Protein AF-A0A962YVT4-F1 (afdb_monomer_lite)

Sequence (195 aa):
MSEEQDIQDLENTIQEASEKLNIDIDILRAITPEEVQYLLDHCPFLQIVGPEKKIKKPDVKLIQSDSGWDIHDYGDAMSSSPGRFIFGGGDFRISLEGEDDNGGDVINPGKGTVVNQAWVTAGDMINLAQQKGWKFLTIVDGHAIMKRAAWIKASELGITVDGFEPSLEDERVRKLVLESGEAFKLRKESIRPKK

Radius of gyration: 21.13 Å; chains: 1; bounding box: 49×53×51 Å

Secondary structure (DSSP, 8-state):
--HHHHHHHHHHHHHHHHHHHT----SSSPPPHHHHHHHHHHS--EEEE-S----SS--PEEEE-TTS-EEEE-SSEEEEE-GGGGTSSS------S---------SSTTS--HHHHHHHHHHHHHHHHHHTT-SEEEEEEE-HHHHHHHHHHHHHTT-EEES----HHHHHHHHHHHHHHHHHHHHHHHHS---

Structure (mmCIF, N/CA/C/O backbone):
data_AF-A0A962YVT4-F1
#
_entry.id   AF-A0A962YVT4-F1
#
loop_
_atom_site.group_PDB
_atom_site.id
_atom_site.type_symbol
_atom_site.label_atom_id
_atom_site.label_alt_id
_atom_site.label_comp_id
_atom_site.label_asym_id
_atom_site.label_entity_id
_atom_site.label_seq_id
_atom_site.pdbx_PDB_ins_code
_atom_site.Cartn_x
_atom_site.Cartn_y
_atom_site.Cartn_z
_atom_site.occupancy
_atom_site.B_iso_or_equiv
_atom_site.auth_seq_id
_atom_site.auth_comp_id
_atom_site.auth_asym_id
_atom_site.auth_atom_id
_atom_site.pdbx_PDB_model_num
ATOM 1 N N . MET A 1 1 ? 2.580 -27.694 -33.061 1.00 55.91 1 MET A N 1
ATOM 2 C CA . MET A 1 1 ? 3.472 -26.534 -33.231 1.00 55.91 1 MET A CA 1
ATOM 3 C C . MET A 1 1 ? 4.518 -26.672 -32.147 1.00 55.91 1 MET A C 1
ATOM 5 O O . MET A 1 1 ? 4.129 -26.993 -31.030 1.00 55.91 1 MET A O 1
ATOM 9 N N . SER A 1 2 ? 5.797 -26.679 -32.511 1.00 67.44 2 SER A N 1
ATOM 10 C CA . SER A 1 2 ? 6.907 -26.946 -31.588 1.00 67.44 2 SER A CA 1
ATOM 11 C C . SER A 1 2 ? 7.313 -25.664 -30.864 1.00 67.44 2 SER A C 1
ATOM 13 O O . SER A 1 2 ? 7.334 -24.613 -31.493 1.00 67.44 2 SER A O 1
ATOM 15 N N . GLU A 1 3 ? 7.675 -25.761 -29.581 1.00 69.31 3 GLU A N 1
ATOM 16 C CA . GLU A 1 3 ? 8.132 -24.630 -28.746 1.00 69.31 3 GLU A CA 1
ATOM 17 C C . GLU A 1 3 ? 9.264 -23.816 -29.399 1.00 69.31 3 GLU A C 1
ATOM 19 O O . GLU A 1 3 ? 9.324 -22.604 -29.240 1.00 69.31 3 GLU A O 1
ATOM 24 N N . GLU A 1 4 ? 10.125 -24.456 -30.197 1.00 71.00 4 GLU A N 1
ATOM 25 C CA . GLU A 1 4 ? 11.182 -23.780 -30.966 1.00 71.00 4 GLU A CA 1
ATOM 26 C C . GLU A 1 4 ? 10.642 -22.780 -31.995 1.00 71.00 4 GLU A C 1
ATOM 28 O O . GLU A 1 4 ? 11.276 -21.766 -32.266 1.00 71.00 4 GLU A O 1
ATOM 33 N N . GLN A 1 5 ? 9.469 -23.049 -32.568 1.00 75.25 5 GLN A N 1
ATOM 34 C CA . GLN A 1 5 ? 8.872 -22.189 -33.584 1.00 75.25 5 GLN A CA 1
ATOM 35 C C . GLN A 1 5 ? 8.235 -20.948 -32.946 1.00 75.25 5 GLN A C 1
ATOM 37 O O . GLN A 1 5 ? 8.371 -19.851 -33.477 1.00 75.25 5 GLN A O 1
ATOM 42 N N . ASP A 1 6 ? 7.649 -21.107 -31.756 1.00 76.81 6 ASP A N 1
ATOM 43 C CA . ASP A 1 6 ? 7.077 -20.002 -30.980 1.00 76.81 6 ASP A CA 1
ATOM 44 C C . ASP A 1 6 ? 8.171 -19.063 -30.428 1.00 76.81 6 ASP A C 1
ATOM 46 O O . ASP A 1 6 ? 7.982 -17.847 -30.391 1.00 76.81 6 ASP A O 1
ATOM 50 N N . ILE A 1 7 ? 9.334 -19.605 -30.038 1.00 77.88 7 ILE A N 1
ATOM 51 C CA . ILE A 1 7 ? 10.498 -18.805 -29.612 1.00 77.88 7 ILE A CA 1
ATOM 52 C C . ILE A 1 7 ? 11.052 -17.997 -30.792 1.00 77.88 7 ILE A C 1
ATOM 54 O O . ILE A 1 7 ? 11.283 -16.797 -30.655 1.00 77.88 7 ILE A O 1
ATOM 58 N N . GLN A 1 8 ? 11.200 -18.624 -31.962 1.00 79.56 8 GLN A N 1
ATOM 59 C CA . GLN A 1 8 ? 11.725 -17.960 -33.155 1.00 79.56 8 GLN A CA 1
ATOM 60 C C . GLN A 1 8 ? 10.810 -16.822 -33.639 1.00 79.56 8 GLN A C 1
ATOM 62 O O . GLN A 1 8 ? 11.290 -15.760 -34.042 1.00 79.56 8 GLN A O 1
ATOM 67 N N . ASP A 1 9 ? 9.491 -17.018 -33.577 1.00 81.62 9 ASP A N 1
ATOM 68 C CA . ASP A 1 9 ? 8.507 -15.998 -33.948 1.00 81.62 9 ASP A CA 1
ATOM 69 C C . ASP A 1 9 ? 8.507 -14.814 -32.961 1.00 81.62 9 ASP A C 1
ATOM 71 O O . ASP A 1 9 ? 8.357 -13.654 -33.368 1.00 81.62 9 ASP A O 1
ATOM 75 N N . LEU A 1 10 ? 8.738 -15.079 -31.670 1.00 77.44 10 LEU A N 1
ATOM 76 C CA . LEU A 1 10 ? 8.891 -14.044 -30.648 1.00 77.44 10 LEU A CA 1
ATOM 77 C C . LEU A 1 10 ? 10.167 -13.218 -30.871 1.00 77.44 10 LEU A C 1
ATOM 79 O O . LEU A 1 10 ? 10.103 -11.989 -30.856 1.00 77.44 10 LEU A O 1
ATOM 83 N N . GLU A 1 11 ? 11.300 -13.875 -31.129 1.00 79.12 11 GLU A N 1
ATOM 84 C CA . GLU A 1 11 ? 12.581 -13.216 -31.424 1.00 79.12 11 GLU A CA 1
ATOM 85 C C . GLU A 1 11 ? 12.462 -12.270 -32.624 1.00 79.12 11 GLU A C 1
ATOM 87 O O . GLU A 1 11 ? 12.853 -11.106 -32.536 1.00 79.12 11 GLU A O 1
ATOM 92 N N . ASN A 1 12 ? 11.837 -12.729 -33.712 1.00 82.19 12 ASN A N 1
ATOM 93 C CA . ASN A 1 12 ? 11.624 -11.914 -34.910 1.00 82.19 12 ASN A CA 1
ATOM 94 C C . ASN A 1 12 ? 10.725 -10.700 -34.629 1.00 82.19 12 ASN A C 1
ATOM 96 O O . ASN A 1 12 ? 11.022 -9.588 -35.063 1.00 82.19 12 ASN A O 1
ATOM 100 N N . THR A 1 13 ? 9.649 -10.891 -33.860 1.00 81.00 13 THR A N 1
ATOM 101 C CA . THR A 1 13 ? 8.720 -9.806 -33.505 1.00 81.00 13 THR A CA 1
ATOM 102 C C . THR A 1 13 ? 9.407 -8.731 -32.662 1.00 81.00 13 THR A C 1
ATOM 104 O O . THR A 1 13 ? 9.172 -7.537 -32.863 1.00 81.00 13 THR A O 1
ATOM 107 N N . ILE A 1 14 ? 10.267 -9.137 -31.723 1.00 71.19 14 ILE A N 1
ATOM 108 C CA . ILE A 1 14 ? 10.982 -8.189 -30.866 1.00 71.19 14 ILE A CA 1
ATOM 109 C C . ILE A 1 14 ? 12.093 -7.487 -31.650 1.00 71.19 14 ILE A C 1
ATOM 111 O O . ILE A 1 14 ? 12.226 -6.273 -31.518 1.00 71.19 14 ILE A O 1
ATOM 115 N N . GLN A 1 15 ? 12.823 -8.197 -32.516 1.00 75.81 15 GLN A N 1
ATOM 116 C CA . GLN A 1 15 ? 13.841 -7.601 -33.383 1.00 75.81 15 GLN A CA 1
ATOM 117 C C . GLN A 1 15 ? 13.239 -6.511 -34.283 1.00 75.81 15 GLN A C 1
ATOM 119 O O . GLN A 1 15 ? 13.747 -5.391 -34.332 1.00 75.81 15 GLN A O 1
ATOM 124 N N . GLU A 1 16 ? 12.094 -6.789 -34.915 1.00 80.56 16 GLU A N 1
ATOM 125 C CA . GLU A 1 16 ? 11.370 -5.793 -35.710 1.00 80.56 16 GLU A CA 1
ATOM 126 C C . GLU A 1 16 ? 10.930 -4.575 -34.883 1.00 80.56 16 GLU A C 1
ATOM 128 O O . GLU A 1 16 ? 10.927 -3.448 -35.385 1.00 80.56 16 GLU A O 1
ATOM 133 N N . ALA A 1 17 ? 10.514 -4.783 -33.631 1.00 74.56 17 ALA A N 1
ATOM 134 C CA . ALA A 1 17 ? 10.140 -3.695 -32.732 1.00 74.56 17 ALA A CA 1
ATOM 135 C C . ALA A 1 17 ? 11.365 -2.864 -32.310 1.00 74.56 17 ALA A C 1
ATOM 137 O O . ALA A 1 17 ? 11.290 -1.636 -32.304 1.00 74.56 17 ALA A O 1
ATOM 138 N N . SER A 1 18 ? 12.494 -3.518 -32.025 1.00 71.00 18 SER A N 1
ATOM 139 C CA . SER A 1 18 ? 13.776 -2.897 -31.669 1.00 71.00 18 SER A CA 1
ATOM 140 C C . SER A 1 18 ? 14.283 -1.989 -32.791 1.00 71.00 18 SER A C 1
ATOM 142 O O . SER A 1 18 ? 14.629 -0.832 -32.551 1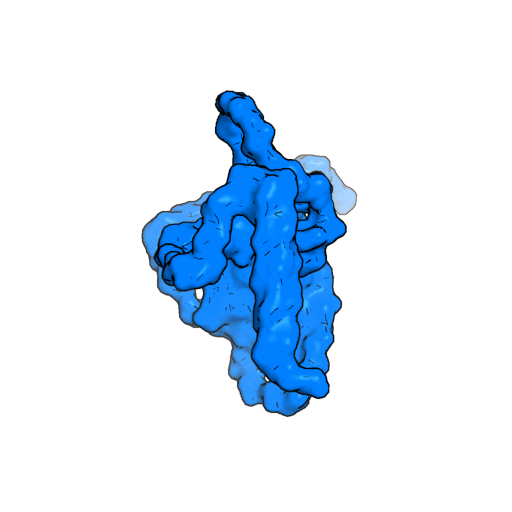.00 71.00 18 SER A O 1
ATOM 144 N N . GLU A 1 19 ? 14.235 -2.479 -34.034 1.00 78.19 19 GLU A N 1
ATOM 145 C CA . GLU A 1 19 ? 14.629 -1.731 -35.233 1.00 78.19 19 GLU A CA 1
ATOM 146 C C . GLU A 1 19 ? 13.698 -0.544 -35.505 1.00 78.19 19 GLU A C 1
ATOM 148 O O . GLU A 1 19 ? 14.166 0.560 -35.783 1.00 78.19 19 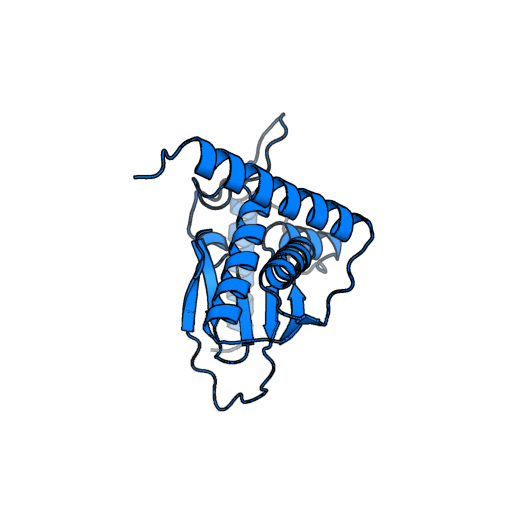GLU A O 1
ATOM 153 N N . LYS A 1 20 ? 12.377 -0.735 -35.375 1.00 78.00 20 LYS A N 1
ATOM 154 C CA . LYS A 1 20 ? 11.387 0.344 -35.548 1.00 78.00 20 LYS A CA 1
ATOM 155 C C . LYS A 1 20 ? 11.532 1.450 -34.506 1.00 78.00 20 LYS A C 1
ATOM 157 O O . LYS A 1 20 ? 11.254 2.606 -34.815 1.00 78.00 20 LYS A O 1
ATOM 162 N N . LEU A 1 21 ? 11.930 1.099 -33.285 1.00 74.44 21 LEU A N 1
ATOM 163 C CA . LEU A 1 21 ? 12.075 2.043 -32.178 1.00 74.44 21 LEU A CA 1
ATOM 164 C C . LEU A 1 21 ? 13.497 2.615 -32.062 1.00 74.44 21 LEU A C 1
ATOM 166 O O . LEU A 1 21 ? 13.707 3.527 -31.266 1.00 74.44 21 LEU A O 1
ATOM 170 N N . ASN A 1 22 ? 14.454 2.127 -32.863 1.00 75.44 22 ASN A N 1
ATOM 171 C CA . ASN A 1 22 ? 15.879 2.465 -32.768 1.00 75.44 22 ASN A CA 1
ATOM 172 C C . ASN A 1 22 ? 16.425 2.300 -31.336 1.00 75.44 22 ASN A C 1
ATOM 174 O O . ASN A 1 22 ? 17.206 3.118 -30.846 1.00 75.44 22 ASN A O 1
ATOM 178 N N . ILE A 1 23 ? 15.966 1.254 -30.649 1.00 70.38 23 ILE A N 1
ATOM 179 C CA . ILE A 1 23 ? 16.420 0.904 -29.306 1.00 70.38 23 ILE A CA 1
ATOM 180 C C . ILE A 1 23 ? 17.280 -0.342 -29.456 1.00 70.38 23 ILE A C 1
ATOM 182 O O . ILE A 1 23 ? 16.841 -1.328 -30.042 1.00 70.38 23 ILE A O 1
ATOM 186 N N . ASP A 1 24 ? 18.504 -0.293 -28.945 1.00 68.12 24 ASP A N 1
ATOM 187 C CA . ASP A 1 24 ? 19.366 -1.466 -28.823 1.00 68.12 24 ASP A CA 1
ATOM 188 C C . ASP A 1 24 ? 18.936 -2.236 -27.565 1.00 68.12 24 ASP A C 1
ATOM 190 O O . ASP A 1 24 ? 19.359 -1.922 -26.449 1.00 68.12 24 ASP A O 1
ATOM 194 N N . ILE A 1 25 ? 17.965 -3.145 -27.715 1.00 66.94 25 ILE A N 1
ATOM 195 C CA . ILE A 1 25 ? 17.432 -3.940 -26.605 1.00 66.94 25 ILE A CA 1
ATOM 196 C C . ILE A 1 25 ? 18.124 -5.297 -26.616 1.00 66.94 25 ILE A C 1
ATOM 198 O O . ILE A 1 25 ? 17.743 -6.201 -27.355 1.00 66.94 25 ILE A O 1
ATOM 202 N N . ASP A 1 26 ? 19.096 -5.471 -25.727 1.00 72.75 26 ASP A N 1
ATOM 203 C CA . ASP A 1 26 ? 19.570 -6.805 -25.375 1.00 72.75 26 ASP A CA 1
ATOM 204 C C . ASP A 1 26 ? 18.546 -7.465 -24.435 1.00 72.75 26 ASP A C 1
ATOM 206 O O . ASP A 1 26 ? 18.501 -7.182 -23.238 1.00 72.75 26 ASP A O 1
ATOM 210 N N . ILE A 1 27 ? 17.682 -8.313 -24.998 1.00 67.81 27 ILE A N 1
ATOM 211 C CA . ILE A 1 27 ? 16.621 -9.047 -24.281 1.00 67.81 27 ILE A CA 1
ATOM 212 C C . ILE A 1 27 ? 17.216 -10.186 -23.437 1.00 67.81 27 ILE A C 1
ATOM 214 O O . ILE A 1 27 ? 16.591 -10.660 -22.489 1.00 67.81 27 ILE A O 1
ATOM 218 N N . LEU A 1 28 ? 18.418 -10.648 -23.794 1.00 73.88 28 LEU A N 1
ATOM 219 C CA . LEU A 1 28 ? 19.081 -11.783 -23.155 1.00 73.88 28 LEU A CA 1
ATOM 220 C C . LEU A 1 28 ? 19.964 -11.353 -21.984 1.00 73.88 28 LEU A C 1
ATOM 222 O O . LEU A 1 28 ? 20.424 -12.208 -21.218 1.00 73.88 28 LEU A O 1
ATOM 226 N N . ARG A 1 29 ? 20.197 -10.046 -21.810 1.00 80.81 29 ARG A N 1
ATOM 227 C CA . ARG A 1 29 ? 20.922 -9.545 -20.644 1.00 80.81 29 A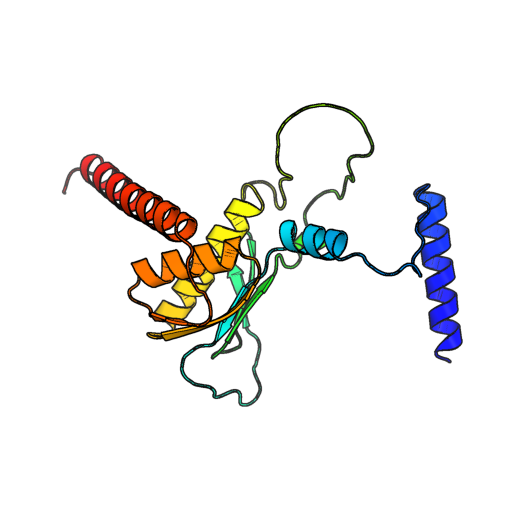RG A CA 1
ATOM 228 C C . ARG A 1 29 ? 20.167 -9.855 -19.357 1.00 80.81 29 ARG A C 1
ATOM 230 O O . ARG A 1 29 ? 18.938 -9.844 -19.291 1.00 80.81 29 ARG A O 1
ATOM 237 N N . ALA A 1 30 ? 20.927 -10.062 -18.289 1.00 82.12 30 ALA A N 1
ATOM 238 C CA . ALA A 1 30 ? 20.349 -10.166 -16.961 1.00 82.12 30 ALA A CA 1
ATOM 239 C C . ALA A 1 30 ? 19.684 -8.837 -16.561 1.00 82.12 30 ALA A C 1
ATOM 241 O O . ALA A 1 30 ? 20.276 -7.767 -16.722 1.00 82.12 30 ALA A O 1
ATOM 242 N N . ILE A 1 31 ? 18.475 -8.927 -16.005 1.00 82.94 31 ILE A N 1
ATOM 243 C CA . ILE A 1 31 ? 17.784 -7.789 -15.391 1.00 82.94 31 ILE A CA 1
ATOM 244 C C . ILE A 1 31 ? 18.571 -7.375 -14.147 1.00 82.94 31 ILE A C 1
ATOM 246 O O . ILE A 1 31 ? 18.871 -8.220 -13.294 1.00 82.94 31 ILE A O 1
ATOM 250 N N . THR A 1 32 ? 18.913 -6.093 -14.033 1.00 87.25 32 THR A N 1
ATOM 251 C CA . THR A 1 32 ? 19.670 -5.603 -12.877 1.00 87.25 32 THR A CA 1
ATOM 252 C C . THR A 1 32 ? 18.745 -5.306 -11.688 1.00 87.25 32 THR A C 1
ATOM 254 O O . THR A 1 32 ? 17.557 -5.022 -11.874 1.00 87.25 32 THR A O 1
ATOM 257 N N . PRO A 1 33 ? 19.247 -5.351 -10.439 1.00 87.06 33 PRO A N 1
ATOM 258 C CA . PRO A 1 33 ? 18.454 -4.982 -9.266 1.00 87.06 33 PRO A CA 1
ATOM 259 C C . PRO A 1 33 ? 17.861 -3.568 -9.341 1.00 87.06 33 PRO A C 1
ATOM 261 O O . PRO A 1 33 ? 16.753 -3.341 -8.862 1.00 87.06 33 PRO A O 1
ATOM 264 N N . GLU A 1 34 ? 18.569 -2.624 -9.961 1.00 84.81 34 GLU A N 1
ATOM 265 C CA . GLU A 1 34 ? 18.126 -1.238 -10.134 1.00 84.81 34 GLU A CA 1
ATOM 266 C C . GLU A 1 34 ? 16.915 -1.145 -11.064 1.00 84.81 34 GLU A C 1
ATOM 268 O O . GLU A 1 34 ? 16.027 -0.329 -10.839 1.00 84.81 34 GLU A O 1
ATOM 273 N N . GLU A 1 35 ? 16.839 -2.006 -12.075 1.00 81.44 35 GLU A N 1
ATOM 274 C CA . GLU A 1 35 ? 15.714 -2.064 -13.010 1.00 81.44 35 GLU A CA 1
ATOM 275 C C . GLU A 1 35 ? 14.483 -2.683 -12.367 1.00 81.44 35 GLU A C 1
ATOM 277 O O . GLU A 1 35 ? 13.365 -2.204 -12.559 1.00 81.44 35 GLU A O 1
ATOM 282 N N . VAL A 1 36 ? 14.690 -3.710 -11.539 1.00 83.62 36 VAL A N 1
ATOM 283 C CA . VAL A 1 36 ? 13.623 -4.249 -10.692 1.00 83.62 36 VAL A CA 1
ATOM 284 C C . VAL A 1 36 ? 13.109 -3.157 -9.759 1.00 83.62 36 VAL A C 1
ATOM 286 O O . VAL A 1 36 ? 11.900 -2.957 -9.672 1.00 83.62 36 VAL A O 1
ATOM 289 N N . GLN A 1 37 ? 14.003 -2.417 -9.099 1.00 81.62 37 GLN A N 1
ATOM 290 C CA . GLN A 1 37 ? 13.609 -1.328 -8.208 1.00 81.62 37 GLN A CA 1
ATOM 291 C C . GLN A 1 37 ? 12.866 -0.221 -8.962 1.00 81.62 37 GLN A C 1
ATOM 293 O O . GLN A 1 37 ? 11.812 0.211 -8.507 1.00 81.62 37 GLN A O 1
ATOM 298 N N . TYR A 1 38 ? 13.345 0.167 -10.145 1.00 82.44 38 TYR A N 1
ATOM 299 C CA . TYR A 1 38 ? 12.673 1.138 -11.003 1.00 82.44 38 TYR A CA 1
ATOM 300 C C . TYR A 1 38 ? 11.240 0.699 -11.327 1.00 82.44 38 TYR A C 1
ATOM 302 O O . TYR A 1 38 ? 10.301 1.483 -11.179 1.00 82.44 38 TYR A O 1
ATOM 310 N N . LEU A 1 39 ? 11.037 -0.569 -11.698 1.00 82.00 39 LEU A N 1
ATOM 311 C CA . LEU A 1 39 ? 9.698 -1.106 -11.942 1.00 82.00 39 LEU A CA 1
ATOM 312 C C . LEU A 1 39 ? 8.832 -1.085 -10.678 1.00 82.00 39 LEU A C 1
ATOM 314 O O . LEU A 1 39 ? 7.657 -0.732 -10.758 1.00 82.00 39 LEU A O 1
ATOM 318 N N . LEU A 1 40 ? 9.390 -1.419 -9.514 1.00 83.19 40 LEU A N 1
ATOM 319 C CA . LEU A 1 40 ? 8.669 -1.384 -8.239 1.00 83.19 40 LEU A CA 1
ATOM 320 C C . LEU A 1 40 ? 8.292 0.038 -7.799 1.00 83.19 40 LEU A C 1
ATOM 322 O O . LEU A 1 40 ? 7.234 0.220 -7.192 1.00 83.19 40 LEU A O 1
ATOM 326 N N . ASP A 1 41 ? 9.111 1.034 -8.128 1.00 82.62 41 ASP A N 1
ATOM 327 C CA . ASP A 1 41 ? 8.852 2.443 -7.823 1.00 82.62 41 ASP A CA 1
ATOM 328 C C . ASP A 1 41 ? 7.704 3.012 -8.675 1.00 82.62 41 ASP A C 1
ATOM 330 O O . ASP A 1 41 ? 6.927 3.844 -8.199 1.00 82.62 41 ASP A O 1
ATOM 334 N N . HIS A 1 42 ? 7.555 2.530 -9.915 1.00 81.50 42 HIS A N 1
ATOM 335 C CA . HIS A 1 42 ? 6.509 2.969 -10.852 1.00 81.50 42 HIS A CA 1
ATOM 336 C C . HIS A 1 42 ? 5.248 2.103 -10.794 1.00 81.50 42 HIS A C 1
ATOM 338 O O . HIS A 1 42 ? 4.147 2.580 -11.070 1.00 81.50 42 HIS A O 1
ATOM 344 N N . CYS A 1 43 ? 5.390 0.850 -10.368 1.00 83.75 43 CYS A N 1
ATOM 345 C CA . CYS A 1 43 ? 4.297 -0.077 -10.110 1.00 83.75 43 CYS A CA 1
ATOM 346 C C . CYS A 1 43 ? 4.310 -0.588 -8.656 1.00 83.75 43 CYS A C 1
ATOM 348 O O . CYS A 1 43 ? 4.442 -1.799 -8.440 1.00 83.75 43 CYS A O 1
ATOM 350 N N . PRO A 1 44 ? 4.145 0.292 -7.644 1.00 89.69 44 PRO A N 1
ATOM 351 C CA . PRO A 1 44 ? 4.004 -0.141 -6.265 1.00 89.69 44 PRO A CA 1
ATOM 352 C C . PRO A 1 44 ? 2.915 -1.200 -6.110 1.00 89.69 44 PRO A C 1
ATOM 354 O O . PRO A 1 44 ? 1.873 -1.161 -6.763 1.00 89.69 44 PRO A O 1
ATOM 357 N N . PHE A 1 45 ? 3.143 -2.134 -5.200 1.00 93.62 45 PHE A N 1
ATOM 358 C CA . PHE A 1 45 ? 2.175 -3.169 -4.871 1.00 93.62 45 PHE A CA 1
ATOM 359 C C . PHE A 1 45 ? 2.098 -3.359 -3.360 1.00 93.62 45 PHE A C 1
ATOM 361 O O . PHE A 1 45 ? 2.959 -2.903 -2.603 1.00 93.62 45 PHE A O 1
ATOM 368 N N . LEU A 1 46 ? 1.058 -4.047 -2.910 1.00 96.88 46 LEU A N 1
ATOM 369 C CA . LEU A 1 46 ? 0.887 -4.435 -1.517 1.00 96.88 46 LEU A CA 1
ATOM 370 C C . LEU A 1 46 ? 0.144 -5.760 -1.445 1.00 96.88 46 LEU A C 1
ATOM 372 O O . LEU A 1 46 ? -0.845 -5.946 -2.152 1.00 96.88 46 LEU A O 1
ATOM 376 N N . GLN A 1 47 ? 0.600 -6.647 -0.567 1.00 96.88 47 GLN A N 1
ATOM 377 C CA . GLN A 1 47 ? -0.019 -7.929 -0.259 1.00 96.88 47 GLN A CA 1
ATOM 378 C C . GLN A 1 47 ? -0.249 -8.037 1.246 1.00 96.88 47 GLN A C 1
ATOM 380 O O . GLN A 1 47 ? 0.687 -7.942 2.042 1.00 96.88 47 GLN A O 1
ATOM 385 N N . ILE A 1 48 ? -1.503 -8.254 1.635 1.00 96.56 48 ILE A N 1
ATOM 386 C CA . ILE A 1 48 ? -1.910 -8.402 3.033 1.00 96.56 48 ILE A CA 1
ATOM 387 C C . ILE A 1 48 ? -2.751 -9.656 3.222 1.00 96.56 48 ILE A C 1
ATOM 389 O O . ILE A 1 48 ? -3.505 -10.061 2.336 1.00 96.56 48 ILE A O 1
ATOM 393 N N . VAL A 1 49 ? -2.646 -10.248 4.405 1.00 95.00 49 VAL A N 1
ATOM 394 C CA . VAL A 1 49 ? -3.415 -11.428 4.805 1.00 95.00 49 VAL A CA 1
ATOM 395 C C . VAL A 1 49 ? -4.118 -11.136 6.125 1.00 95.00 49 VAL A C 1
ATOM 397 O O . VAL A 1 49 ? -3.551 -10.515 7.024 1.00 95.00 49 VAL A O 1
ATOM 400 N N . GLY A 1 50 ? -5.375 -11.553 6.215 1.00 92.19 50 GLY A N 1
ATOM 401 C CA . GLY A 1 50 ? -6.201 -11.460 7.407 1.00 92.19 50 GLY A CA 1
ATOM 402 C C . GLY A 1 50 ? -5.885 -12.556 8.432 1.00 92.19 50 GLY A C 1
ATOM 403 O O . GLY A 1 50 ? -4.998 -13.386 8.238 1.00 92.19 50 GLY A O 1
ATOM 404 N N . PRO A 1 51 ? -6.621 -12.592 9.551 1.00 84.44 51 PRO A N 1
ATOM 405 C CA . PRO A 1 51 ? -6.297 -13.463 10.680 1.00 84.44 51 PRO A CA 1
ATOM 406 C C . PRO A 1 51 ? -6.672 -14.939 10.456 1.00 84.44 51 PRO A C 1
ATOM 408 O O . PRO A 1 51 ? -6.103 -15.824 11.092 1.00 84.44 51 PRO A O 1
ATOM 411 N N . GLU A 1 52 ? -7.632 -15.231 9.574 1.00 74.44 52 GLU A N 1
ATOM 412 C CA . GLU A 1 52 ? -8.064 -16.599 9.279 1.00 74.44 52 GLU A CA 1
ATOM 413 C C . GLU A 1 52 ? -7.422 -17.099 7.982 1.00 74.44 52 GLU A C 1
ATOM 415 O O . GLU A 1 52 ? -7.747 -16.597 6.920 1.00 74.44 52 GLU A O 1
ATOM 420 N N . LYS A 1 53 ? -6.572 -18.134 8.035 1.00 62.56 53 LYS A N 1
ATOM 421 C CA . LYS A 1 53 ? -6.126 -18.859 6.830 1.00 62.56 53 LYS A CA 1
ATOM 422 C C . LYS A 1 53 ? -7.178 -19.896 6.444 1.00 62.56 53 LYS A C 1
ATOM 424 O O . LYS A 1 53 ? -7.100 -21.049 6.873 1.00 62.56 53 LYS A O 1
ATOM 429 N N . LYS A 1 54 ? -8.179 -19.503 5.661 1.00 60.50 54 LYS A N 1
ATOM 430 C CA . LYS A 1 54 ? -9.211 -20.418 5.149 1.00 60.50 54 LYS A CA 1
ATOM 431 C C . LYS A 1 54 ? -9.330 -20.292 3.635 1.00 60.50 54 LYS A C 1
ATOM 433 O O . LYS A 1 54 ? -10.419 -20.103 3.102 1.00 60.50 54 LYS A O 1
ATOM 438 N N . ILE A 1 55 ? -8.230 -20.511 2.922 1.00 57.69 55 ILE A N 1
ATOM 439 C CA . ILE A 1 55 ? -8.272 -20.577 1.461 1.00 57.69 55 ILE A CA 1
ATOM 440 C C . ILE A 1 55 ? -8.826 -21.944 1.033 1.00 57.69 55 ILE A C 1
ATOM 442 O O . ILE A 1 55 ? -8.092 -22.912 0.839 1.00 57.69 55 ILE A O 1
ATOM 446 N N . LYS A 1 56 ? -10.149 -22.043 0.871 1.00 53.44 56 LYS A N 1
ATOM 447 C CA . LYS A 1 56 ? -10.791 -23.107 0.083 1.00 53.44 56 LYS A CA 1
ATOM 448 C C . LYS A 1 56 ? -11.228 -22.504 -1.248 1.00 53.44 56 LYS A C 1
ATOM 450 O O . LYS A 1 56 ? -12.330 -21.988 -1.324 1.00 53.44 56 LYS A O 1
ATOM 455 N N . LYS A 1 57 ? -10.356 -22.606 -2.262 1.00 59.47 57 LYS A N 1
ATOM 456 C CA . LYS A 1 57 ? -10.531 -22.089 -3.637 1.00 59.47 57 LYS A CA 1
ATOM 457 C C . LYS A 1 57 ? -10.931 -20.604 -3.677 1.00 59.47 57 LYS A C 1
ATOM 459 O O . LYS A 1 57 ? -12.114 -20.299 -3.571 1.00 59.47 57 LYS A O 1
ATOM 464 N N . PRO A 1 58 ? -9.975 -19.680 -3.834 1.00 63.66 58 PRO A N 1
ATOM 465 C CA . PRO A 1 58 ? -10.316 -18.273 -3.838 1.00 63.66 58 PRO A CA 1
ATOM 466 C C . PRO A 1 58 ? -10.976 -17.906 -5.171 1.00 63.66 58 PRO A C 1
ATOM 468 O O . PRO A 1 58 ? -10.314 -17.873 -6.207 1.00 63.66 58 PRO A O 1
ATOM 471 N N . ASP A 1 59 ? -12.275 -17.620 -5.142 1.00 80.88 59 ASP A N 1
ATOM 472 C CA . ASP A 1 59 ? -12.881 -16.786 -6.176 1.00 80.88 59 ASP A CA 1
ATOM 473 C C . ASP A 1 59 ? -12.364 -15.362 -5.960 1.00 80.88 59 ASP A C 1
ATOM 475 O O . ASP A 1 59 ? -12.634 -14.737 -4.932 1.00 80.88 59 ASP A O 1
ATOM 479 N N . VAL A 1 60 ? -11.564 -14.870 -6.905 1.00 89.12 60 VAL A N 1
ATOM 480 C CA . VAL A 1 60 ? -10.946 -13.544 -6.806 1.00 89.12 60 VAL A CA 1
ATOM 481 C C . VAL A 1 60 ? -11.972 -12.483 -7.172 1.00 89.12 60 VAL A C 1
ATOM 483 O O . VAL A 1 60 ? -12.462 -12.439 -8.303 1.00 89.12 60 VAL A O 1
ATOM 486 N N . LYS A 1 61 ? -12.271 -11.588 -6.231 1.00 91.19 61 LYS A N 1
ATOM 487 C CA . LYS A 1 61 ? -13.091 -10.408 -6.491 1.00 91.19 61 LYS A CA 1
ATOM 488 C C . LYS A 1 61 ? -12.192 -9.223 -6.824 1.00 91.19 61 LYS A C 1
ATOM 490 O O . LYS A 1 61 ? -11.387 -8.801 -6.001 1.00 91.19 61 LYS A O 1
ATOM 495 N N . LEU A 1 62 ? -12.371 -8.654 -8.012 1.00 91.88 62 LEU A N 1
ATOM 496 C C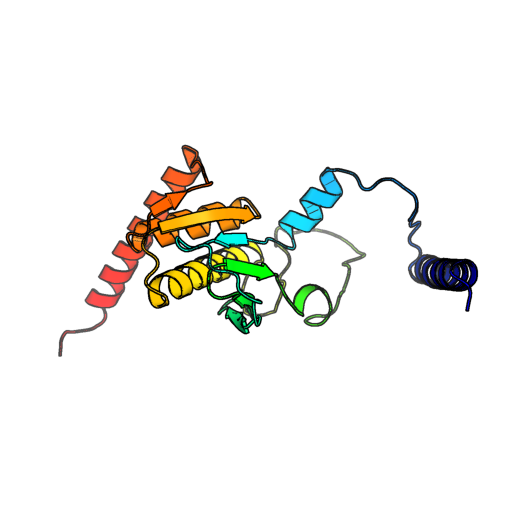A . LEU A 1 62 ? -11.722 -7.401 -8.394 1.00 91.88 62 LEU A CA 1
ATOM 497 C C . LEU A 1 62 ? -12.525 -6.214 -7.857 1.00 91.88 62 LEU A C 1
ATOM 499 O O . LEU A 1 62 ? -13.732 -6.108 -8.090 1.00 91.88 62 LEU A O 1
ATOM 503 N N . ILE A 1 63 ? -11.852 -5.335 -7.123 1.00 92.50 63 ILE A N 1
ATOM 504 C CA . ILE A 1 63 ? -12.399 -4.097 -6.569 1.00 92.50 63 ILE A CA 1
ATOM 505 C C . ILE A 1 63 ? -11.512 -2.955 -7.050 1.00 92.50 63 ILE A C 1
ATOM 507 O O . ILE A 1 63 ? -10.297 -3.023 -6.908 1.00 92.50 63 ILE A O 1
ATOM 511 N N . GLN A 1 64 ? -12.109 -1.899 -7.593 1.00 91.31 64 GLN A N 1
ATOM 512 C CA . GLN A 1 64 ? -11.354 -0.718 -7.993 1.00 91.31 64 GLN A CA 1
ATOM 513 C C . GLN A 1 64 ? -11.193 0.234 -6.800 1.00 91.31 64 GLN A C 1
ATOM 515 O O . GLN A 1 64 ? -12.177 0.570 -6.141 1.00 91.31 64 GLN A O 1
ATOM 520 N N . SER A 1 65 ? -9.957 0.652 -6.529 1.00 90.81 65 SER A N 1
ATOM 521 C CA . SER A 1 65 ? -9.625 1.703 -5.560 1.00 90.81 65 SER A CA 1
ATOM 522 C C . SER A 1 65 ? -10.026 3.085 -6.083 1.00 90.81 65 SER A C 1
ATOM 524 O O . SER A 1 65 ? -10.114 3.306 -7.293 1.00 90.81 65 SER A O 1
ATOM 526 N N . ASP A 1 66 ? -10.179 4.061 -5.186 1.00 86.81 66 ASP A N 1
ATOM 527 C CA . ASP A 1 66 ? -10.402 5.467 -5.539 1.00 86.81 66 ASP A CA 1
ATOM 528 C C . ASP A 1 66 ? -9.269 6.050 -6.408 1.00 86.81 66 ASP A C 1
ATOM 530 O O . ASP A 1 66 ? -9.495 6.980 -7.196 1.00 86.81 66 ASP A O 1
ATOM 534 N N . SER A 1 67 ? -8.062 5.478 -6.329 1.00 84.12 67 SER A N 1
ATOM 535 C CA . SER A 1 67 ? -6.918 5.795 -7.197 1.00 84.12 67 SER A CA 1
ATOM 536 C C . SER A 1 67 ? -7.090 5.310 -8.646 1.00 84.12 67 SER A C 1
ATOM 538 O O . SER A 1 67 ? -6.381 5.765 -9.542 1.00 84.12 67 SER A O 1
ATOM 540 N N . GLY A 1 68 ? -8.038 4.403 -8.894 1.00 84.31 68 GLY A N 1
ATOM 541 C CA . GLY A 1 68 ? -8.217 3.685 -10.155 1.00 84.31 68 GLY A CA 1
ATOM 542 C C . GLY A 1 68 ? -7.491 2.339 -10.222 1.00 84.31 68 GLY A C 1
ATOM 543 O O . GLY A 1 68 ? -7.731 1.598 -11.171 1.00 84.31 68 GLY A O 1
ATOM 544 N N . TRP A 1 69 ? -6.649 2.008 -9.239 1.00 89.88 69 TRP A N 1
ATOM 545 C CA . TRP A 1 69 ? -5.915 0.739 -9.187 1.00 89.88 69 TRP A CA 1
ATOM 546 C C . TRP A 1 69 ? -6.820 -0.441 -8.831 1.00 89.88 69 TRP A C 1
ATOM 548 O O . TRP A 1 69 ? -7.866 -0.274 -8.200 1.00 89.88 69 TRP A O 1
ATOM 558 N N . ASP A 1 70 ? -6.381 -1.643 -9.195 1.00 91.88 70 ASP A N 1
ATOM 559 C CA . ASP A 1 70 ? -7.117 -2.877 -8.944 1.00 91.88 70 ASP A CA 1
ATOM 560 C C . ASP A 1 70 ? -6.667 -3.515 -7.623 1.00 91.88 70 ASP A C 1
ATOM 562 O O . ASP A 1 70 ? -5.480 -3.760 -7.385 1.00 91.88 70 ASP A O 1
ATOM 566 N N . ILE A 1 71 ? -7.640 -3.823 -6.768 1.00 94.81 71 ILE A N 1
ATOM 567 C CA . ILE A 1 71 ? -7.491 -4.625 -5.556 1.00 94.81 71 ILE A CA 1
ATOM 568 C C . ILE A 1 71 ? -8.093 -6.004 -5.834 1.00 94.81 71 ILE A C 1
ATOM 570 O O . ILE A 1 71 ? -9.278 -6.140 -6.140 1.00 94.81 71 ILE A O 1
ATOM 574 N N . HIS A 1 72 ? -7.269 -7.035 -5.701 1.00 94.56 72 HIS A N 1
ATOM 575 C CA . HIS A 1 72 ? -7.654 -8.434 -5.785 1.00 94.56 72 HIS A CA 1
ATOM 576 C C . HIS A 1 72 ? -8.005 -8.925 -4.384 1.00 94.56 72 HIS A C 1
ATOM 578 O O . HIS A 1 72 ? -7.128 -9.056 -3.531 1.00 94.56 72 HIS A O 1
ATOM 584 N N . ASP A 1 73 ? -9.282 -9.186 -4.140 1.00 93.38 73 ASP A N 1
ATOM 585 C CA . ASP A 1 73 ? -9.794 -9.690 -2.872 1.00 93.38 73 ASP A CA 1
ATOM 586 C C . ASP A 1 73 ? -10.038 -11.201 -2.960 1.00 93.38 73 ASP A C 1
ATOM 588 O O . ASP A 1 73 ? -10.925 -11.663 -3.677 1.00 93.38 73 ASP A O 1
ATOM 592 N N . TYR A 1 74 ? -9.241 -11.961 -2.211 1.00 91.88 74 TYR A N 1
ATOM 593 C CA . TYR A 1 74 ? -9.300 -13.421 -2.104 1.00 91.88 74 TYR A CA 1
ATOM 594 C C . TYR A 1 74 ? -10.155 -13.877 -0.907 1.00 91.88 74 TYR A C 1
ATOM 596 O O . TYR A 1 74 ? -10.205 -15.062 -0.587 1.00 91.88 74 TYR A O 1
ATOM 604 N N . GLY A 1 75 ? -10.820 -12.946 -0.213 1.00 88.44 75 GLY A N 1
ATOM 605 C CA . GLY A 1 75 ? -11.590 -13.205 0.999 1.00 88.44 75 GLY A CA 1
ATOM 606 C C . GLY A 1 75 ? -10.761 -12.970 2.257 1.00 88.44 75 GLY A C 1
ATOM 607 O O . GLY A 1 75 ? -11.046 -12.021 2.992 1.00 88.44 75 GLY A O 1
ATOM 608 N N . ASP A 1 76 ? -9.752 -13.817 2.480 1.00 90.25 76 ASP A N 1
ATOM 609 C CA . ASP A 1 76 ? -8.811 -13.770 3.610 1.00 90.25 76 ASP A CA 1
ATOM 610 C C . ASP A 1 76 ? -7.447 -13.152 3.266 1.00 90.25 76 ASP A C 1
ATOM 612 O O . ASP A 1 76 ? -6.632 -12.915 4.154 1.00 90.25 76 ASP A O 1
ATOM 616 N N . ALA A 1 77 ? -7.210 -12.833 1.998 1.00 93.31 77 ALA A N 1
ATOM 617 C CA . ALA A 1 77 ? -6.036 -12.113 1.533 1.00 93.31 77 ALA A CA 1
ATOM 618 C C . ALA A 1 77 ? -6.439 -11.034 0.528 1.00 93.31 77 ALA A C 1
ATOM 620 O O . ALA A 1 77 ? -7.462 -11.148 -0.150 1.00 93.31 77 ALA A O 1
ATOM 621 N N . MET A 1 78 ? -5.629 -9.986 0.425 1.00 95.44 78 MET A N 1
ATOM 622 C CA . MET A 1 78 ? -5.780 -8.956 -0.594 1.00 95.44 78 MET A CA 1
ATOM 623 C C . MET A 1 78 ? -4.429 -8.626 -1.215 1.00 95.44 78 MET A C 1
ATOM 625 O O . MET A 1 78 ? -3.423 -8.528 -0.510 1.00 95.44 78 MET A O 1
ATOM 629 N N . SER A 1 79 ? -4.414 -8.402 -2.526 1.00 95.31 79 SER A N 1
ATOM 630 C CA . SER A 1 79 ? -3.275 -7.804 -3.219 1.00 95.31 79 SER A CA 1
ATOM 631 C C . SER A 1 79 ? -3.709 -6.596 -4.037 1.00 95.31 79 SER A C 1
ATOM 633 O O . SER A 1 79 ? -4.854 -6.512 -4.469 1.00 95.31 79 SER A O 1
ATOM 635 N N . SER A 1 80 ? -2.805 -5.651 -4.260 1.00 94.19 80 SER A N 1
ATOM 636 C CA . SER A 1 80 ? -3.038 -4.523 -5.164 1.00 94.19 80 SER A CA 1
ATOM 637 C C . SER A 1 80 ? -2.121 -4.588 -6.368 1.00 94.19 80 SER A C 1
ATOM 639 O O . SER A 1 80 ? -1.014 -5.122 -6.306 1.00 94.19 80 SER A O 1
ATOM 641 N N . SER A 1 81 ? -2.604 -4.022 -7.464 1.00 86.88 81 SER A N 1
ATOM 642 C CA . SER A 1 81 ? -1.810 -3.740 -8.648 1.00 86.88 81 SER A CA 1
ATOM 643 C C . SER A 1 81 ? -2.282 -2.428 -9.271 1.00 86.88 81 SER A C 1
ATOM 645 O O . SER A 1 81 ? -3.477 -2.128 -9.188 1.00 86.88 81 SER A O 1
ATOM 647 N N . PRO A 1 82 ? -1.414 -1.704 -9.989 1.00 80.00 82 PRO A N 1
ATOM 648 C CA . PRO A 1 82 ? -1.847 -0.572 -10.804 1.00 80.00 82 PRO A CA 1
ATOM 649 C C . PRO A 1 82 ? -2.857 -0.944 -11.911 1.00 80.00 82 PRO A C 1
ATOM 651 O O . PRO A 1 82 ? -3.492 -0.067 -12.496 1.00 80.00 82 PRO A O 1
ATOM 654 N N . GLY A 1 83 ? -3.071 -2.242 -12.161 1.00 70.75 83 GLY A N 1
ATOM 655 C CA . GLY A 1 83 ? -4.161 -2.751 -12.986 1.00 70.75 83 GLY A CA 1
ATOM 656 C C . GLY A 1 83 ? -3.962 -2.486 -14.476 1.00 70.75 83 GLY A C 1
ATOM 657 O O . GLY A 1 83 ? -2.840 -2.404 -14.978 1.00 70.75 83 GLY A O 1
ATOM 658 N N . ARG A 1 84 ? -5.074 -2.315 -15.202 1.00 60.09 84 ARG A N 1
ATOM 659 C CA . ARG A 1 84 ? -5.082 -2.048 -16.660 1.00 60.09 84 ARG A CA 1
ATOM 660 C C . ARG A 1 84 ? -4.340 -0.767 -17.071 1.00 60.09 84 ARG A C 1
ATOM 662 O O . ARG A 1 84 ? -4.061 -0.579 -18.253 1.00 60.09 84 ARG A O 1
ATOM 669 N N . PHE A 1 85 ? -4.009 0.103 -16.121 1.00 57.25 85 PHE A N 1
ATOM 670 C CA . PHE A 1 85 ? -3.307 1.360 -16.371 1.00 57.25 85 PHE A CA 1
ATOM 671 C C . PHE A 1 85 ? -1.804 1.190 -16.606 1.00 57.25 85 PHE A C 1
ATOM 673 O O . PHE A 1 85 ? -1.200 2.095 -17.167 1.00 57.25 85 PHE A O 1
ATOM 680 N N . ILE A 1 86 ? -1.224 0.025 -16.283 1.00 54.53 86 ILE A N 1
ATOM 681 C CA . ILE A 1 86 ? 0.171 -0.288 -16.645 1.00 54.53 86 ILE A CA 1
ATOM 682 C C . ILE A 1 86 ? 0.326 -0.439 -18.164 1.00 54.53 86 ILE A C 1
ATOM 684 O O . ILE A 1 86 ? 1.437 -0.353 -18.651 1.00 54.53 86 ILE A O 1
ATOM 688 N N . PHE A 1 87 ? -0.752 -0.664 -18.931 1.00 48.16 87 PHE A N 1
ATOM 689 C CA . PHE A 1 87 ? -0.640 -0.931 -20.376 1.00 48.16 87 PHE A CA 1
ATOM 690 C C . PHE A 1 87 ? -1.733 -0.299 -21.261 1.00 48.16 87 PHE A C 1
ATOM 692 O O . PHE A 1 87 ? -1.637 -0.391 -22.480 1.00 48.16 87 PHE A O 1
ATOM 699 N N . GLY A 1 88 ? -2.780 0.328 -20.705 1.00 38.59 88 GLY A N 1
ATOM 700 C CA . GLY A 1 88 ? -3.972 0.696 -21.492 1.00 38.59 88 GLY A CA 1
ATOM 701 C C . GLY A 1 88 ? -4.709 1.975 -21.090 1.00 38.59 88 GLY A C 1
ATOM 702 O O . GLY A 1 88 ? -5.875 2.128 -21.450 1.00 38.59 88 GLY A O 1
ATOM 703 N N . GLY A 1 89 ? -4.082 2.888 -20.345 1.00 35.00 89 GLY A N 1
ATOM 704 C CA . GLY A 1 89 ? -4.745 4.098 -19.848 1.00 35.00 89 GLY A CA 1
ATOM 705 C C . GLY A 1 89 ? -3.860 5.338 -19.882 1.00 35.00 89 GLY A C 1
ATOM 706 O O . GLY A 1 89 ? -3.532 5.883 -18.834 1.00 35.00 89 GLY A O 1
ATOM 707 N N . GLY A 1 90 ? -3.497 5.770 -21.087 1.00 34.75 90 GLY A N 1
ATOM 708 C CA . GLY A 1 90 ? -2.693 6.962 -21.353 1.00 34.75 90 GLY A CA 1
ATOM 709 C C . GLY A 1 90 ? -1.735 6.697 -22.507 1.00 34.75 90 GLY A C 1
ATOM 710 O O . GLY A 1 90 ? -1.246 5.580 -22.639 1.00 34.75 90 GLY A O 1
ATOM 711 N N . ASP A 1 91 ? -1.510 7.695 -23.363 1.00 36.84 91 ASP A N 1
ATOM 712 C CA . ASP A 1 91 ? -0.439 7.672 -24.361 1.00 36.84 91 ASP A CA 1
ATOM 713 C C . ASP A 1 91 ? 0.858 7.230 -23.658 1.00 36.84 91 ASP A C 1
ATOM 715 O O . ASP A 1 91 ? 1.418 7.986 -22.864 1.00 36.84 91 ASP A O 1
ATOM 719 N N . PHE A 1 92 ? 1.344 6.022 -23.955 1.00 39.28 92 PHE A N 1
ATOM 720 C CA . PHE A 1 92 ? 2.747 5.662 -23.772 1.00 39.28 92 PHE A CA 1
ATOM 721 C C . PHE A 1 92 ? 3.575 6.561 -24.692 1.00 39.28 92 PHE A C 1
ATOM 723 O O . PHE A 1 92 ? 4.047 6.145 -25.745 1.00 39.28 92 PHE A O 1
ATOM 730 N N . ARG A 1 93 ? 3.728 7.830 -24.322 1.00 35.03 93 ARG A N 1
ATOM 731 C CA . ARG A 1 93 ? 4.838 8.642 -24.790 1.00 35.03 93 ARG A CA 1
ATOM 732 C C . ARG A 1 93 ? 5.945 8.419 -23.786 1.00 35.03 93 ARG A C 1
ATOM 734 O O . ARG A 1 93 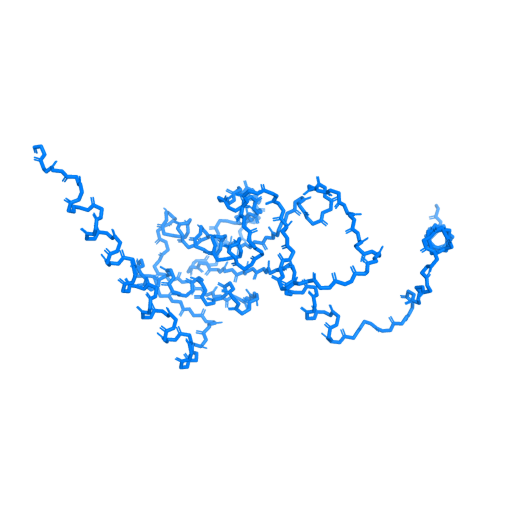? 6.048 9.122 -22.790 1.00 35.03 93 ARG A O 1
ATOM 741 N N . ILE A 1 94 ? 6.763 7.410 -24.075 1.00 35.47 94 ILE A N 1
ATOM 742 C CA . ILE A 1 94 ? 8.177 7.468 -23.722 1.00 35.47 94 ILE A CA 1
ATOM 743 C C . ILE A 1 94 ? 8.624 8.852 -24.200 1.00 35.47 94 ILE A C 1
ATOM 745 O O . ILE A 1 94 ? 8.607 9.115 -25.403 1.00 35.47 94 ILE A O 1
ATOM 749 N N . SER A 1 95 ? 8.894 9.767 -23.270 1.00 34.34 95 SER A N 1
ATOM 750 C CA . SER A 1 95 ? 9.429 11.087 -23.588 1.00 34.34 95 SER A CA 1
ATOM 751 C C . SER A 1 95 ? 10.872 10.913 -24.058 1.00 34.34 95 SER A C 1
ATOM 753 O O . SER A 1 95 ? 11.821 11.169 -23.323 1.00 34.34 95 SER A O 1
ATOM 755 N N . LEU A 1 96 ? 11.048 10.429 -25.289 1.00 38.25 96 LEU A N 1
ATOM 756 C CA . LEU A 1 96 ? 12.247 10.694 -26.065 1.00 38.25 96 LEU A CA 1
ATOM 757 C C . LEU A 1 96 ? 12.161 12.163 -26.465 1.00 38.25 96 LEU A C 1
ATOM 759 O O . LEU A 1 96 ? 11.552 12.488 -27.475 1.00 38.25 96 LEU A O 1
ATOM 763 N N . GLU A 1 97 ? 12.674 13.020 -25.584 1.00 34.84 97 GLU A N 1
ATOM 764 C CA . GLU A 1 97 ? 13.377 14.279 -25.863 1.00 34.84 97 GLU A CA 1
ATOM 765 C C . GLU A 1 97 ? 13.216 15.261 -24.694 1.00 34.84 97 GLU A C 1
ATOM 767 O O . GLU A 1 97 ? 12.120 15.711 -24.386 1.00 34.84 97 GLU A O 1
ATOM 772 N N . GLY A 1 98 ? 14.358 15.610 -24.094 1.00 39.91 98 GLY A N 1
ATOM 773 C CA . GLY A 1 98 ? 14.722 17.009 -23.874 1.00 39.91 98 GLY A CA 1
ATOM 774 C C . GLY A 1 98 ? 14.077 17.767 -22.711 1.00 39.91 98 GLY A C 1
ATOM 775 O O . GLY A 1 98 ? 12.997 18.317 -22.856 1.00 39.91 98 GLY A O 1
ATOM 776 N N . GLU A 1 99 ? 14.894 17.939 -21.667 1.00 38.31 99 GLU A N 1
ATOM 777 C CA . GLU A 1 99 ? 15.017 19.145 -20.824 1.00 38.31 99 GLU A CA 1
ATOM 778 C C . GLU A 1 99 ? 13.927 19.467 -19.775 1.00 38.31 99 GLU A C 1
ATOM 780 O O . GLU A 1 99 ? 12.747 19.600 -20.069 1.00 38.31 99 GLU A O 1
ATOM 785 N N . ASP A 1 100 ? 14.421 19.645 -18.539 1.00 46.47 100 ASP A N 1
ATOM 786 C CA . ASP A 1 100 ? 13.904 20.437 -17.412 1.00 46.47 100 ASP A CA 1
ATOM 787 C C . ASP A 1 100 ? 12.389 20.423 -17.129 1.00 46.47 100 ASP A C 1
ATOM 789 O O . ASP A 1 100 ? 11.608 21.144 -17.740 1.00 46.47 100 ASP A O 1
ATOM 793 N N . ASP A 1 101 ? 11.966 19.711 -16.080 1.00 40.22 101 ASP A N 1
ATOM 794 C CA . ASP A 1 101 ? 11.743 20.288 -14.740 1.00 40.22 101 ASP A CA 1
ATOM 795 C C . ASP A 1 101 ? 11.046 19.243 -13.834 1.00 40.22 101 ASP A C 1
ATOM 797 O O . ASP A 1 101 ? 10.321 18.360 -14.291 1.00 40.22 101 ASP A O 1
ATOM 801 N N . ASN A 1 102 ? 11.283 19.323 -12.528 1.00 46.50 102 ASN A N 1
ATOM 802 C CA . ASN A 1 102 ? 10.771 18.425 -11.482 1.00 46.50 102 ASN A CA 1
ATOM 803 C C . ASN A 1 102 ? 9.253 18.114 -11.583 1.00 46.50 102 ASN A C 1
ATOM 805 O O . ASN A 1 102 ? 8.419 18.859 -11.063 1.00 46.50 102 ASN A O 1
ATOM 809 N N . GLY A 1 103 ? 8.876 16.959 -12.137 1.00 42.12 103 GLY A N 1
ATOM 810 C CA . GLY A 1 103 ? 7.483 16.510 -12.172 1.00 42.12 103 GLY A CA 1
ATOM 811 C C . GLY A 1 103 ? 7.383 14.997 -12.298 1.00 42.12 103 GLY A C 1
ATOM 812 O O . GLY A 1 103 ? 7.629 14.453 -13.363 1.00 42.12 103 GLY A O 1
ATOM 813 N N . GLY A 1 104 ? 7.037 14.306 -11.207 1.00 50.31 104 GLY A N 1
ATOM 814 C CA . GLY A 1 104 ? 6.826 12.857 -11.239 1.00 50.31 104 GLY A CA 1
ATOM 815 C C . GLY A 1 104 ? 5.718 12.472 -12.222 1.00 50.31 104 GLY A C 1
ATOM 816 O O . GLY A 1 104 ? 4.674 13.128 -12.255 1.00 50.31 104 GLY A O 1
ATOM 817 N N . ASP A 1 105 ? 5.948 11.407 -12.989 1.00 55.16 105 ASP A N 1
ATOM 818 C CA . ASP A 1 105 ? 5.048 10.949 -14.045 1.00 55.16 105 ASP A CA 1
ATOM 819 C C . ASP A 1 105 ? 3.609 10.753 -13.541 1.00 55.16 105 ASP A C 1
ATOM 821 O O . ASP A 1 105 ? 3.330 10.074 -12.542 1.00 55.16 105 ASP A O 1
ATOM 825 N N . VAL A 1 106 ? 2.665 11.379 -14.246 1.00 55.38 106 VAL A N 1
ATOM 826 C CA . VAL A 1 106 ? 1.230 11.252 -13.979 1.00 55.38 106 VAL A CA 1
ATOM 827 C C . VAL A 1 106 ? 0.729 9.971 -14.640 1.00 55.38 106 VAL A C 1
ATOM 829 O O . VAL A 1 106 ? 0.311 9.968 -15.794 1.00 55.38 106 VAL A O 1
ATOM 832 N N . ILE A 1 107 ? 0.728 8.873 -13.890 1.00 55.62 107 ILE A N 1
ATOM 833 C CA . ILE A 1 107 ? -0.007 7.658 -14.264 1.00 55.62 107 ILE A CA 1
ATOM 834 C C . ILE A 1 107 ? -1.498 7.928 -13.991 1.00 55.62 107 ILE A C 1
ATOM 836 O O . ILE A 1 107 ? -1.826 8.395 -12.914 1.00 55.62 107 ILE A O 1
ATOM 840 N N . ASN A 1 108 ? -2.421 7.683 -14.926 1.00 60.50 108 ASN A N 1
ATOM 841 C CA . ASN A 1 108 ? -3.868 7.955 -14.772 1.00 60.50 108 ASN A CA 1
ATOM 842 C C . ASN A 1 108 ? -4.250 9.447 -14.505 1.00 60.50 108 ASN A C 1
ATOM 844 O O . ASN A 1 108 ? -4.348 9.895 -13.352 1.00 60.50 108 ASN A O 1
ATOM 848 N N . PRO A 1 109 ? -4.521 10.240 -15.564 1.00 61.91 109 PRO A N 1
ATOM 849 C CA . PRO A 1 109 ? -4.831 11.667 -15.454 1.00 61.91 109 PRO A CA 1
ATOM 850 C C . PRO A 1 109 ? -5.974 11.972 -14.474 1.00 61.91 109 PRO A C 1
ATOM 852 O O . PRO A 1 109 ? -7.052 11.386 -14.531 1.00 61.91 109 PRO A O 1
ATOM 855 N N . GLY A 1 110 ? -5.748 12.931 -13.572 1.00 64.56 110 GLY A N 1
ATOM 856 C CA . GLY A 1 110 ? -6.734 13.357 -12.570 1.00 64.56 110 GLY A CA 1
ATOM 857 C C . GLY A 1 110 ? -6.700 12.589 -11.241 1.00 64.56 110 GLY A C 1
ATOM 858 O O . GLY A 1 110 ? -7.451 12.942 -10.333 1.00 64.56 110 GLY A O 1
ATOM 859 N N . LYS A 1 111 ? -5.822 11.585 -11.088 1.00 68.56 111 LYS A N 1
ATOM 860 C CA . LYS A 1 111 ? -5.636 10.826 -9.831 1.00 68.56 111 LYS A CA 1
ATOM 861 C C . LYS A 1 111 ? -4.376 11.204 -9.039 1.00 68.56 111 LYS A C 1
ATOM 863 O O . LYS A 1 111 ? -4.185 10.743 -7.911 1.00 68.56 111 LYS A O 1
ATOM 868 N N . GLY A 1 112 ? -3.564 12.112 -9.581 1.00 74.50 112 GLY A N 1
ATOM 869 C CA . GLY A 1 112 ? -2.333 12.608 -8.962 1.00 74.50 112 GLY A CA 1
ATOM 870 C C . GLY A 1 112 ? -1.121 11.737 -9.291 1.00 74.50 112 GLY A C 1
ATOM 871 O O . GLY A 1 112 ? -1.133 11.004 -10.272 1.00 74.50 112 GLY A O 1
ATOM 872 N N . THR A 1 113 ? -0.071 11.822 -8.477 1.00 84.62 113 THR A N 1
ATOM 873 C CA . THR A 1 113 ? 1.183 11.073 -8.676 1.00 84.62 113 THR A CA 1
ATOM 874 C C . THR A 1 113 ? 1.043 9.594 -8.301 1.00 84.62 113 THR A C 1
ATOM 876 O O . THR A 1 113 ? 0.147 9.227 -7.535 1.00 84.62 113 THR A O 1
ATOM 879 N N . VAL A 1 114 ? 1.975 8.750 -8.761 1.00 84.50 114 VAL A N 1
ATOM 880 C CA . VAL A 1 114 ? 2.084 7.328 -8.362 1.00 84.50 114 VAL A CA 1
ATOM 881 C C . VAL A 1 114 ? 2.124 7.169 -6.844 1.00 84.50 114 VAL A C 1
ATOM 883 O O . VAL A 1 114 ? 1.435 6.323 -6.283 1.00 84.50 114 VAL A O 1
ATOM 886 N N . VAL A 1 115 ? 2.864 8.045 -6.162 1.00 86.06 115 VAL A N 1
ATOM 887 C CA . VAL A 1 115 ? 2.942 8.090 -4.696 1.00 86.06 115 VAL A CA 1
ATOM 888 C C . VAL A 1 115 ? 1.564 8.284 -4.064 1.00 86.06 115 VAL A C 1
ATOM 890 O O . VAL A 1 115 ? 1.197 7.544 -3.151 1.00 86.06 115 VAL A O 1
ATOM 893 N N . ASN A 1 116 ? 0.785 9.255 -4.552 1.00 86.12 116 ASN A N 1
ATOM 894 C CA . ASN A 1 116 ? -0.560 9.509 -4.038 1.00 86.12 116 ASN A CA 1
ATOM 895 C C . ASN A 1 116 ? -1.489 8.317 -4.298 1.00 86.12 116 ASN A C 1
ATOM 897 O O . ASN A 1 116 ? -2.223 7.898 -3.408 1.00 86.12 116 ASN A O 1
ATOM 901 N N . GLN A 1 117 ? -1.431 7.743 -5.498 1.00 88.25 117 GLN A N 1
ATOM 902 C CA . GLN A 1 117 ? -2.244 6.585 -5.863 1.00 88.25 117 GLN A CA 1
ATOM 903 C C . GLN A 1 117 ? -1.917 5.368 -5.004 1.00 88.25 117 GLN A C 1
ATOM 905 O O . GLN A 1 117 ? -2.827 4.762 -4.450 1.00 88.25 117 GLN A O 1
ATOM 910 N N . ALA A 1 118 ? -0.635 5.061 -4.817 1.00 91.31 118 ALA A N 1
ATOM 911 C CA . ALA A 1 118 ? -0.171 3.992 -3.943 1.00 91.31 118 ALA A CA 1
ATOM 912 C C . ALA A 1 118 ? -0.665 4.193 -2.499 1.00 91.31 118 ALA A C 1
ATOM 914 O O . ALA A 1 118 ? -1.127 3.247 -1.858 1.00 91.31 118 ALA A O 1
ATOM 915 N N . TRP A 1 119 ? -0.631 5.433 -2.001 1.00 93.31 119 TRP A N 1
ATOM 916 C CA . TRP A 1 119 ? -1.127 5.769 -0.667 1.00 93.31 119 TRP A CA 1
ATOM 917 C C . TRP A 1 119 ? -2.640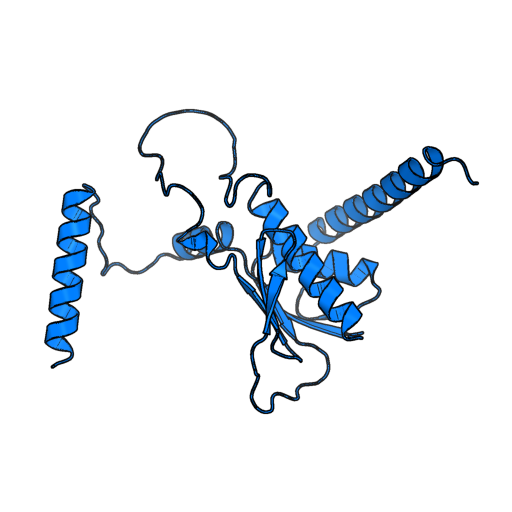 5.567 -0.531 1.00 93.31 119 TRP A C 1
ATOM 919 O O . TRP A 1 119 ? -3.099 4.960 0.438 1.00 93.31 119 TRP A O 1
ATOM 929 N N . VAL A 1 120 ? -3.415 6.051 -1.506 1.00 92.62 120 VAL A N 1
ATOM 930 C CA . VAL A 1 120 ? -4.878 5.898 -1.553 1.00 92.62 120 VAL A CA 1
ATOM 931 C C . VAL A 1 120 ? -5.256 4.420 -1.640 1.00 92.62 120 VAL A C 1
ATOM 933 O O . VAL A 1 120 ? -6.033 3.951 -0.813 1.00 92.62 120 VAL A O 1
ATOM 936 N N . THR A 1 121 ? -4.640 3.662 -2.550 1.00 95.12 121 THR A N 1
ATOM 937 C CA . THR A 1 121 ? -4.900 2.225 -2.722 1.00 95.12 121 THR A CA 1
ATOM 938 C C . THR A 1 121 ? -4.596 1.436 -1.456 1.00 95.12 121 THR A C 1
ATOM 940 O O . THR A 1 121 ? -5.411 0.620 -1.028 1.00 95.12 121 THR A O 1
ATOM 943 N N . ALA A 1 122 ? -3.453 1.691 -0.812 1.00 97.12 122 ALA A N 1
ATOM 944 C CA . ALA A 1 122 ? -3.124 1.056 0.459 1.00 97.12 122 ALA A CA 1
ATOM 945 C C . ALA A 1 122 ? -4.167 1.394 1.538 1.00 97.12 122 ALA A C 1
ATOM 947 O O . ALA A 1 122 ? -4.599 0.512 2.276 1.00 97.12 122 ALA A O 1
ATOM 948 N N . GLY A 1 123 ? -4.627 2.647 1.600 1.00 96.62 123 GLY A N 1
ATOM 949 C CA . GLY A 1 123 ? -5.697 3.059 2.505 1.00 96.62 123 GLY A CA 1
ATOM 950 C C . GLY A 1 123 ? -7.023 2.336 2.246 1.00 96.62 123 GLY A C 1
ATOM 951 O O . GLY A 1 123 ? -7.656 1.864 3.193 1.00 96.62 123 GLY A O 1
ATOM 952 N N . ASP A 1 124 ? -7.411 2.189 0.980 1.00 97.31 124 ASP A N 1
ATOM 953 C CA . ASP A 1 124 ? -8.624 1.477 0.570 1.00 97.31 124 ASP A CA 1
ATOM 954 C C . ASP A 1 124 ? -8.567 -0.005 0.937 1.00 97.31 124 ASP A C 1
ATOM 956 O O . ASP A 1 124 ? -9.541 -0.539 1.468 1.00 97.31 124 ASP A O 1
ATOM 960 N N . MET A 1 125 ? -7.415 -0.659 0.756 1.00 98.12 125 MET A N 1
ATOM 961 C CA . MET A 1 125 ? -7.215 -2.043 1.201 1.00 98.12 125 MET A CA 1
ATOM 962 C C . MET A 1 125 ? -7.448 -2.195 2.710 1.00 98.12 125 MET A C 1
ATOM 964 O O . MET A 1 125 ? -8.093 -3.148 3.148 1.00 98.12 125 MET A O 1
ATOM 968 N N . ILE A 1 126 ? -6.983 -1.244 3.524 1.00 98.06 126 ILE A N 1
ATOM 969 C CA . ILE A 1 126 ? -7.205 -1.282 4.975 1.00 98.06 126 ILE A CA 1
ATOM 970 C C . ILE A 1 126 ? -8.661 -0.963 5.339 1.00 98.06 126 ILE A C 1
ATOM 972 O O . ILE A 1 126 ? -9.220 -1.598 6.235 1.00 98.06 126 ILE A O 1
ATOM 976 N N . ASN A 1 127 ? -9.318 -0.042 4.632 1.00 97.19 127 ASN A N 1
ATOM 977 C CA . ASN A 1 127 ? -10.752 0.201 4.807 1.00 97.19 127 ASN A CA 1
ATOM 978 C C . ASN A 1 127 ? -11.570 -1.063 4.485 1.00 97.19 127 ASN A C 1
ATOM 980 O O . ASN A 1 127 ? -12.486 -1.411 5.230 1.00 97.19 127 ASN A O 1
ATOM 984 N N . LEU A 1 128 ? -11.214 -1.794 3.423 1.00 96.56 128 LEU A N 1
ATOM 985 C CA . LEU A 1 128 ? -11.826 -3.081 3.081 1.00 96.56 128 LEU A CA 1
ATOM 986 C C . LEU A 1 128 ? -11.579 -4.129 4.174 1.00 96.56 128 LEU A C 1
ATOM 988 O O . LEU A 1 128 ? -12.511 -4.830 4.570 1.00 96.56 128 LEU A O 1
ATOM 992 N N . ALA A 1 129 ? -10.360 -4.204 4.718 1.00 95.88 129 ALA A N 1
ATOM 993 C CA . ALA A 1 129 ? -10.050 -5.072 5.855 1.00 95.88 129 ALA A CA 1
ATOM 994 C C . ALA A 1 129 ? -10.929 -4.743 7.077 1.00 95.88 129 ALA A C 1
ATOM 996 O O . ALA A 1 129 ? -11.497 -5.642 7.701 1.00 95.88 129 ALA A O 1
ATOM 997 N N . GLN A 1 130 ? -11.120 -3.456 7.381 1.00 96.12 130 GLN A N 1
ATOM 998 C CA . GLN A 1 130 ? -12.006 -3.015 8.459 1.00 96.12 130 GLN A CA 1
ATOM 999 C C . GLN A 1 130 ? -13.465 -3.422 8.207 1.00 96.12 130 GLN A C 1
ATOM 1001 O O . GLN A 1 130 ? -14.122 -3.926 9.118 1.00 96.12 130 GLN A O 1
ATOM 1006 N N . GLN A 1 131 ? -13.970 -3.241 6.982 1.00 94.88 131 GLN A N 1
ATOM 1007 C CA . GLN A 1 131 ? -15.331 -3.639 6.594 1.00 94.88 131 GLN A CA 1
ATOM 1008 C C . GLN A 1 131 ? -15.548 -5.152 6.720 1.00 94.88 131 GLN A C 1
ATOM 1010 O O . GLN A 1 131 ? -16.631 -5.591 7.102 1.00 94.88 131 GLN A O 1
ATOM 1015 N N . LYS A 1 132 ? -14.504 -5.950 6.468 1.00 91.94 132 LYS A N 1
ATOM 1016 C CA . LYS A 1 132 ? -14.478 -7.404 6.700 1.00 91.94 132 LYS A CA 1
ATOM 1017 C C . LYS A 1 132 ? -14.356 -7.785 8.181 1.00 91.94 132 LYS A C 1
ATOM 1019 O O . LYS A 1 132 ? -14.364 -8.968 8.511 1.00 91.94 132 LYS A O 1
ATOM 1024 N N . GLY A 1 133 ? -14.223 -6.809 9.079 1.00 93.75 133 GLY A N 1
ATOM 1025 C CA . GLY A 1 133 ? -14.089 -7.027 10.516 1.00 93.75 133 GLY A CA 1
ATOM 1026 C C . GLY A 1 133 ? -12.695 -7.472 10.958 1.00 93.75 133 GLY A C 1
ATOM 1027 O O . GLY A 1 133 ? -12.554 -7.967 12.078 1.00 93.75 133 GLY A O 1
ATOM 1028 N N . TRP A 1 134 ? -11.662 -7.306 10.125 1.00 94.56 134 TRP A N 1
ATOM 1029 C CA . TRP A 1 134 ? -10.298 -7.676 10.497 1.00 94.56 134 TRP A CA 1
ATOM 1030 C C . TRP A 1 134 ? -9.815 -6.797 11.655 1.00 94.56 134 TRP A C 1
ATOM 1032 O O . TRP A 1 134 ? -9.892 -5.570 11.608 1.00 94.56 134 TRP A O 1
ATOM 1042 N N . LYS A 1 135 ? -9.326 -7.441 12.717 1.00 93.88 135 LYS A N 1
ATOM 1043 C CA . LYS A 1 135 ? -8.690 -6.780 13.873 1.00 93.88 135 LYS A CA 1
ATOM 1044 C C . LYS A 1 135 ? -7.170 -6.874 13.842 1.00 93.88 135 LYS A C 1
ATOM 1046 O O . LYS A 1 135 ? -6.491 -6.081 14.483 1.00 93.88 135 LYS A O 1
ATOM 1051 N N . PHE A 1 136 ? -6.665 -7.831 13.077 1.00 94.50 136 PHE A N 1
ATOM 1052 C CA . PHE A 1 136 ? -5.258 -8.106 12.868 1.00 94.50 136 PHE A CA 1
ATOM 1053 C C . PHE A 1 136 ? -5.041 -8.406 11.384 1.00 94.50 136 PHE A C 1
ATOM 1055 O O . PHE A 1 136 ? -5.907 -9.028 10.763 1.00 94.50 136 PHE A O 1
ATOM 1062 N N . LEU A 1 137 ? -3.910 -7.979 10.832 1.00 95.69 137 LEU A N 1
ATOM 1063 C CA . LEU A 1 137 ? -3.448 -8.360 9.501 1.00 95.69 137 LEU A CA 1
ATOM 1064 C C . LEU A 1 137 ? -1.925 -8.483 9.475 1.00 95.69 137 LEU A C 1
ATOM 1066 O O . LEU A 1 137 ? -1.228 -7.848 10.264 1.00 95.69 137 LEU A O 1
ATOM 1070 N N . THR A 1 138 ? -1.419 -9.249 8.516 1.00 97.00 138 THR A N 1
ATOM 1071 C CA . THR A 1 138 ? 0.012 -9.358 8.226 1.00 97.00 138 THR A CA 1
ATOM 1072 C C . THR A 1 138 ? 0.276 -8.796 6.837 1.00 97.00 138 THR A C 1
ATOM 1074 O O . THR A 1 138 ? -0.364 -9.211 5.868 1.00 97.00 138 THR A O 1
ATOM 1077 N N . ILE A 1 139 ? 1.221 -7.865 6.725 1.00 97.19 139 ILE A N 1
ATOM 1078 C CA . ILE A 1 139 ? 1.799 -7.458 5.446 1.00 97.19 139 ILE A CA 1
ATOM 1079 C C . ILE A 1 139 ? 2.780 -8.553 5.034 1.00 97.19 139 ILE A C 1
ATOM 1081 O O . ILE A 1 139 ? 3.775 -8.791 5.710 1.00 97.19 139 ILE A O 1
ATOM 1085 N N . VAL A 1 140 ? 2.475 -9.244 3.939 1.00 95.69 140 VAL A N 1
ATOM 1086 C CA . VAL A 1 140 ? 3.335 -10.308 3.407 1.00 95.69 140 VAL A CA 1
ATOM 1087 C C . VAL A 1 140 ? 4.449 -9.693 2.583 1.00 95.69 140 VAL A C 1
ATOM 1089 O O . VAL A 1 140 ? 5.617 -10.014 2.778 1.00 95.69 140 VAL A O 1
ATOM 1092 N N . ASP A 1 141 ? 4.076 -8.783 1.684 1.00 94.81 141 ASP A N 1
ATOM 1093 C CA . ASP A 1 141 ? 5.024 -8.050 0.866 1.00 94.81 141 ASP A CA 1
ATOM 1094 C C . ASP A 1 141 ? 4.404 -6.773 0.281 1.00 94.81 141 ASP A C 1
ATOM 1096 O O . ASP A 1 141 ? 3.218 -6.490 0.457 1.00 94.81 141 ASP A O 1
ATOM 1100 N N . GLY A 1 142 ? 5.216 -5.965 -0.388 1.00 93.56 142 GLY A N 1
ATOM 1101 C CA . GLY A 1 142 ? 4.803 -4.729 -1.026 1.00 93.56 142 GLY A CA 1
ATOM 1102 C C . GLY A 1 142 ? 5.944 -3.742 -1.220 1.00 93.56 142 GLY A C 1
ATOM 1103 O O . GLY A 1 142 ? 7.066 -3.930 -0.756 1.00 93.56 142 GLY A O 1
ATOM 1104 N N . HIS A 1 143 ? 5.623 -2.623 -1.847 1.00 94.12 143 HIS A N 1
ATOM 1105 C CA . HIS A 1 143 ? 6.512 -1.480 -1.926 1.00 94.12 143 HIS A CA 1
ATOM 1106 C C . HIS A 1 143 ? 6.522 -0.708 -0.599 1.00 94.12 143 HIS A C 1
ATOM 1108 O O . HIS A 1 143 ? 5.481 -0.574 0.054 1.00 94.12 143 HIS A O 1
ATOM 1114 N N . ALA A 1 144 ? 7.674 -0.151 -0.206 1.00 93.56 144 ALA A N 1
ATOM 1115 C CA . ALA A 1 144 ? 7.856 0.502 1.095 1.00 93.56 144 ALA A CA 1
ATOM 1116 C C . ALA A 1 144 ? 6.800 1.589 1.369 1.00 93.56 144 ALA A C 1
ATOM 1118 O O . ALA A 1 144 ? 6.260 1.683 2.473 1.00 93.56 144 ALA A O 1
ATOM 1119 N N . ILE A 1 145 ? 6.437 2.355 0.335 1.00 93.06 145 ILE A N 1
ATOM 1120 C CA . ILE A 1 145 ? 5.443 3.426 0.444 1.00 93.06 145 ILE A CA 1
ATOM 1121 C C . ILE A 1 145 ? 4.043 2.901 0.782 1.00 93.06 145 ILE A C 1
ATOM 1123 O O . ILE A 1 145 ? 3.338 3.496 1.595 1.00 93.06 145 ILE A O 1
ATOM 1127 N N . MET A 1 146 ? 3.656 1.757 0.207 1.00 96.44 146 MET A N 1
ATOM 1128 C CA . MET A 1 146 ? 2.353 1.147 0.451 1.00 96.44 146 MET A CA 1
ATOM 1129 C C . MET A 1 146 ? 2.325 0.432 1.796 1.00 96.44 146 MET A C 1
ATOM 1131 O O . MET A 1 146 ? 1.320 0.539 2.494 1.00 96.44 146 MET A O 1
ATOM 1135 N N . LYS A 1 147 ? 3.425 -0.225 2.206 1.00 97.25 147 LYS A N 1
ATOM 1136 C CA . LYS A 1 147 ? 3.532 -0.816 3.555 1.00 97.25 147 LYS A CA 1
ATOM 1137 C C . LYS A 1 147 ? 3.361 0.259 4.631 1.00 97.25 147 LYS A C 1
ATOM 1139 O O . LYS A 1 147 ? 2.543 0.094 5.535 1.00 97.25 147 LYS A O 1
ATOM 1144 N N . ARG A 1 148 ? 4.049 1.400 4.480 1.00 96.56 148 ARG A N 1
ATOM 1145 C CA . ARG A 1 148 ? 3.915 2.566 5.369 1.00 96.56 148 ARG A CA 1
ATOM 1146 C C . ARG A 1 148 ? 2.484 3.098 5.395 1.00 96.56 148 ARG A C 1
ATOM 1148 O O . ARG A 1 148 ? 1.915 3.248 6.473 1.00 96.56 148 ARG A O 1
ATOM 1155 N N . ALA A 1 149 ? 1.901 3.383 4.231 1.00 96.44 149 ALA A N 1
ATOM 1156 C CA . ALA A 1 149 ? 0.544 3.919 4.132 1.00 96.44 149 ALA A CA 1
ATOM 1157 C C . ALA A 1 149 ? -0.489 2.981 4.780 1.00 96.44 149 ALA A C 1
ATOM 1159 O O . ALA A 1 149 ? -1.336 3.427 5.559 1.00 96.44 149 ALA A O 1
ATOM 1160 N N . ALA A 1 150 ? -0.368 1.676 4.524 1.00 97.75 150 ALA A N 1
ATOM 1161 C CA . ALA A 1 150 ? -1.196 0.641 5.127 1.00 97.75 150 ALA A CA 1
ATOM 1162 C C . ALA A 1 150 ? -1.052 0.605 6.654 1.00 97.75 150 ALA A C 1
ATOM 1164 O O . ALA A 1 150 ? -2.055 0.629 7.364 1.00 97.75 150 ALA A O 1
ATOM 1165 N N . TRP A 1 151 ? 0.177 0.612 7.173 1.00 97.75 151 TRP A N 1
ATOM 1166 C CA . TRP A 1 151 ? 0.443 0.615 8.612 1.00 97.75 151 TRP A CA 1
ATOM 1167 C C . TRP A 1 151 ? -0.101 1.868 9.317 1.00 97.75 151 TRP A C 1
ATOM 1169 O O . TRP A 1 151 ? -0.749 1.763 10.365 1.00 97.75 151 TRP A O 1
ATOM 1179 N N . ILE A 1 152 ? 0.080 3.053 8.722 1.00 96.56 152 ILE A N 1
ATOM 1180 C CA . ILE A 1 152 ? -0.482 4.309 9.243 1.00 96.56 152 ILE A CA 1
ATOM 1181 C C . ILE A 1 152 ? -2.007 4.224 9.283 1.00 96.56 152 ILE A C 1
ATOM 1183 O O . ILE A 1 152 ? -2.617 4.533 10.311 1.00 96.56 152 ILE A O 1
ATOM 1187 N N . LYS A 1 153 ? -2.633 3.775 8.188 1.00 97.00 153 LYS A N 1
ATOM 1188 C CA . LYS A 1 153 ? -4.092 3.685 8.111 1.00 97.00 153 LYS A CA 1
ATOM 1189 C C . LYS A 1 153 ? -4.656 2.653 9.085 1.00 97.00 153 LYS A C 1
ATOM 1191 O O . LYS A 1 153 ? -5.658 2.916 9.744 1.00 97.00 153 LYS A O 1
ATOM 1196 N N . ALA A 1 154 ? -4.002 1.504 9.217 1.00 96.31 154 ALA A N 1
ATOM 1197 C CA . ALA A 1 154 ? -4.396 0.462 10.156 1.00 96.31 154 ALA A CA 1
ATOM 1198 C C . ALA A 1 154 ? -4.316 0.960 11.604 1.00 96.31 154 ALA A C 1
ATOM 1200 O O . ALA A 1 154 ? -5.243 0.736 12.382 1.00 96.31 154 ALA A O 1
ATOM 1201 N N . SER A 1 155 ? -3.272 1.730 11.926 1.00 94.31 155 SER A N 1
ATOM 1202 C CA . SER A 1 155 ? -3.115 2.373 13.232 1.00 94.31 155 SER A CA 1
ATOM 1203 C C . SER A 1 155 ? -4.247 3.358 13.545 1.00 94.31 155 SER A C 1
ATOM 1205 O O . SER A 1 155 ? -4.722 3.383 14.677 1.00 94.31 155 SER A O 1
ATOM 1207 N N . GLU A 1 156 ? -4.709 4.146 12.563 1.00 93.94 156 GLU A N 1
ATOM 1208 C CA . GLU A 1 156 ? -5.866 5.049 12.726 1.00 93.94 156 GLU A CA 1
ATOM 1209 C C . GLU A 1 156 ? -7.151 4.266 13.051 1.00 93.94 156 GLU A C 1
ATOM 1211 O O . GLU A 1 156 ? -7.971 4.704 13.855 1.00 93.94 156 GLU A O 1
ATOM 1216 N N . LEU A 1 157 ? -7.324 3.093 12.435 1.00 94.38 157 LEU A N 1
ATOM 1217 C CA . LEU A 1 157 ? -8.533 2.273 12.551 1.00 94.38 157 LEU A CA 1
ATOM 1218 C C . LEU A 1 157 ? -8.480 1.238 13.687 1.00 94.38 157 LEU A C 1
ATOM 1220 O O . LEU A 1 157 ? -9.434 0.474 13.860 1.00 94.38 157 LEU A O 1
ATOM 1224 N N . GLY A 1 158 ? -7.392 1.209 14.464 1.00 94.69 158 GLY A N 1
ATOM 1225 C CA . GLY A 1 158 ? -7.199 0.258 15.560 1.00 94.69 158 GLY A CA 1
ATOM 1226 C C . GLY A 1 158 ? -7.017 -1.191 15.096 1.00 94.69 158 GLY A C 1
ATOM 1227 O O . GLY A 1 158 ? -7.434 -2.112 15.798 1.00 94.69 158 GLY A O 1
ATOM 1228 N N . ILE A 1 159 ? -6.442 -1.395 13.909 1.00 95.88 159 ILE A N 1
ATOM 1229 C CA . ILE A 1 159 ? -6.082 -2.710 13.370 1.00 95.88 159 ILE A CA 1
ATOM 1230 C C . ILE A 1 159 ? -4.604 -2.965 13.668 1.00 95.88 159 ILE A C 1
ATOM 1232 O O . ILE A 1 159 ? -3.746 -2.145 13.343 1.00 95.88 159 ILE A O 1
ATOM 1236 N N . THR A 1 160 ? -4.296 -4.111 14.272 1.00 95.81 160 THR A N 1
ATOM 1237 C CA . THR A 1 160 ? -2.911 -4.527 14.519 1.00 95.81 160 THR A CA 1
ATOM 1238 C C . THR A 1 160 ? -2.274 -5.038 13.228 1.00 95.81 160 THR A C 1
ATOM 1240 O O . THR A 1 160 ? -2.878 -5.838 12.515 1.00 95.81 160 THR A O 1
ATOM 1243 N N . VAL A 1 161 ? -1.054 -4.584 12.940 1.00 96.12 161 VAL A N 1
ATOM 1244 C CA . VAL A 1 161 ? -0.296 -4.946 11.737 1.00 96.12 161 VAL A CA 1
ATOM 1245 C C . VAL A 1 161 ? 0.970 -5.691 12.129 1.00 96.12 161 VAL A C 1
ATOM 1247 O O . VAL A 1 161 ? 1.709 -5.229 12.994 1.00 96.12 161 VAL A O 1
ATOM 1250 N N . ASP A 1 162 ? 1.212 -6.810 11.461 1.00 95.75 162 ASP A N 1
ATOM 1251 C CA . ASP A 1 162 ? 2.461 -7.572 11.485 1.00 95.75 162 ASP A CA 1
ATOM 1252 C C . ASP A 1 162 ? 3.151 -7.524 10.106 1.00 95.75 162 ASP A C 1
ATOM 1254 O O . ASP A 1 162 ? 2.523 -7.155 9.111 1.00 95.75 162 ASP A O 1
ATOM 1258 N N . GLY A 1 163 ? 4.433 -7.886 10.026 1.00 93.12 163 GLY A N 1
ATOM 1259 C CA . GLY A 1 163 ? 5.195 -7.938 8.768 1.00 93.12 163 GLY A CA 1
ATOM 1260 C C . GLY A 1 163 ? 5.689 -6.583 8.235 1.00 93.12 163 GLY A C 1
ATOM 1261 O O . GLY A 1 163 ? 6.178 -6.495 7.108 1.00 93.12 163 GLY A O 1
ATOM 1262 N N . PHE A 1 164 ? 5.589 -5.519 9.035 1.00 95.25 164 PHE A N 1
ATOM 1263 C CA . PHE A 1 164 ? 6.213 -4.224 8.759 1.00 95.25 164 PHE A CA 1
ATOM 1264 C C . PHE A 1 164 ? 6.785 -3.628 10.046 1.00 95.25 164 PHE A C 1
ATOM 1266 O O . PHE A 1 164 ? 6.046 -3.369 10.995 1.00 95.25 164 PHE A O 1
ATOM 1273 N N . GLU A 1 165 ? 8.095 -3.394 10.060 1.00 94.62 165 GLU A N 1
ATOM 1274 C CA . GLU A 1 165 ? 8.794 -2.741 11.165 1.00 94.62 165 GLU A CA 1
ATOM 1275 C C . GLU A 1 165 ? 8.991 -1.254 10.830 1.00 94.62 165 GLU A C 1
ATOM 1277 O O . GLU A 1 165 ? 9.786 -0.930 9.943 1.00 94.62 165 GLU A O 1
ATOM 1282 N N . PRO A 1 166 ? 8.261 -0.333 11.485 1.00 92.94 166 PRO A N 1
ATOM 1283 C CA . PRO A 1 166 ? 8.380 1.088 11.197 1.00 92.94 166 PRO A CA 1
ATOM 1284 C C . PRO A 1 166 ? 9.735 1.632 11.664 1.00 92.94 166 PRO A C 1
ATOM 1286 O O . PRO A 1 166 ? 10.169 1.420 12.797 1.00 92.94 166 PRO A O 1
ATOM 1289 N N . SER A 1 167 ? 10.388 2.397 10.795 1.00 95.12 167 SER A N 1
ATOM 1290 C CA . SER A 1 167 ? 11.550 3.210 11.141 1.00 95.12 167 SER A CA 1
ATOM 1291 C C . SER A 1 167 ? 11.142 4.498 11.866 1.00 95.12 167 SER A C 1
ATOM 1293 O O . SER A 1 167 ? 9.973 4.893 11.905 1.00 95.12 167 SER A O 1
ATOM 1295 N N . LEU A 1 168 ? 12.134 5.229 12.386 1.00 93.94 168 LEU A N 1
ATOM 1296 C CA . LEU A 1 168 ? 11.913 6.555 12.976 1.00 93.94 168 LEU A CA 1
ATOM 1297 C C . LEU A 1 168 ? 11.269 7.544 11.994 1.00 93.94 168 LEU A C 1
ATOM 1299 O O . LEU A 1 168 ? 10.522 8.425 12.414 1.00 93.94 168 LEU A O 1
ATOM 1303 N N . GLU A 1 169 ? 11.561 7.414 10.700 1.00 91.88 169 GLU A N 1
ATOM 1304 C CA . GLU A 1 169 ? 10.974 8.278 9.680 1.00 91.88 169 GLU A CA 1
ATOM 1305 C C . GLU A 1 169 ? 9.504 7.923 9.425 1.00 91.88 169 GLU A C 1
ATOM 1307 O O . GLU A 1 169 ? 8.668 8.815 9.297 1.00 91.88 169 GLU A O 1
ATOM 1312 N N . ASP A 1 170 ? 9.157 6.634 9.447 1.00 93.38 170 ASP A N 1
ATOM 1313 C CA . ASP A 1 170 ? 7.768 6.181 9.320 1.00 93.38 170 ASP A CA 1
ATOM 1314 C C . ASP A 1 170 ? 6.899 6.723 10.465 1.00 93.38 170 ASP A C 1
ATOM 1316 O O . ASP A 1 170 ? 5.794 7.215 10.226 1.00 93.38 170 ASP A O 1
ATOM 1320 N N . GLU A 1 171 ? 7.416 6.715 11.697 1.00 93.19 171 GLU A N 1
ATOM 1321 C CA . GLU A 1 171 ? 6.726 7.278 12.866 1.00 93.19 171 GLU A CA 1
ATOM 1322 C C . GLU A 1 171 ? 6.532 8.797 12.764 1.00 93.19 171 GLU A C 1
ATOM 1324 O O . GLU A 1 171 ? 5.477 9.323 13.136 1.00 93.19 171 GLU A O 1
ATOM 1329 N N . ARG A 1 172 ? 7.514 9.528 12.216 1.00 91.25 172 ARG A N 1
ATOM 1330 C CA . ARG A 1 172 ? 7.367 10.971 11.958 1.00 91.25 172 ARG A CA 1
ATOM 1331 C C . ARG A 1 172 ? 6.266 11.239 10.943 1.00 91.25 172 ARG A C 1
ATOM 1333 O O . ARG A 1 172 ? 5.398 12.073 11.200 1.00 91.25 172 ARG A O 1
ATOM 1340 N N . VAL A 1 173 ? 6.272 10.513 9.825 1.00 90.19 173 VAL A N 1
ATOM 1341 C CA . VAL A 1 173 ? 5.233 10.634 8.796 1.00 90.19 173 VAL A CA 1
ATOM 1342 C C . VAL A 1 173 ? 3.864 10.292 9.379 1.00 90.19 173 VAL A C 1
ATOM 1344 O O . VAL A 1 173 ? 2.909 11.038 9.169 1.00 90.19 173 VAL A O 1
ATOM 1347 N N . ARG A 1 174 ? 3.760 9.225 10.179 1.00 92.31 174 ARG A N 1
ATOM 1348 C CA . ARG A 1 174 ? 2.521 8.851 10.873 1.00 92.31 174 ARG A CA 1
ATOM 1349 C C . ARG A 1 174 ? 1.985 9.987 11.734 1.00 92.31 174 ARG A C 1
ATOM 1351 O O . ARG A 1 174 ? 0.811 10.330 11.614 1.00 92.31 174 ARG A O 1
ATOM 1358 N N . LYS A 1 175 ? 2.834 10.578 12.577 1.00 89.88 175 LYS A N 1
ATOM 1359 C CA . LYS A 1 175 ? 2.447 11.691 13.449 1.00 89.88 175 LYS A CA 1
ATOM 1360 C C . LYS A 1 175 ? 1.914 12.874 12.636 1.00 89.88 175 LYS A C 1
ATOM 1362 O O . LYS A 1 175 ? 0.821 13.353 12.921 1.00 89.88 175 LYS A O 1
ATOM 1367 N N . LEU A 1 176 ? 2.627 13.270 11.581 1.00 86.81 176 LEU A N 1
ATOM 1368 C CA . LEU A 1 176 ? 2.213 14.363 10.696 1.00 86.81 176 LEU A CA 1
ATOM 1369 C C . LEU A 1 176 ? 0.866 14.091 10.020 1.00 86.81 176 LEU A C 1
ATOM 1371 O O . LEU A 1 176 ? 0.018 14.981 9.956 1.00 86.81 176 LEU A O 1
ATOM 1375 N N . VAL A 1 177 ? 0.650 12.872 9.522 1.00 86.44 177 VAL A N 1
ATOM 1376 C CA . VAL A 1 177 ? -0.599 12.485 8.851 1.00 86.44 177 VAL A CA 1
ATOM 1377 C C . VAL A 1 177 ? -1.778 12.500 9.827 1.00 86.44 177 VAL A C 1
ATOM 1379 O O . VAL A 1 177 ? -2.835 13.036 9.491 1.00 86.44 177 VAL A O 1
ATOM 1382 N N . LEU A 1 178 ? -1.600 11.967 11.039 1.00 84.06 178 LEU A N 1
ATOM 1383 C CA . LEU A 1 178 ? -2.648 11.946 12.064 1.00 84.06 178 LEU A CA 1
ATOM 1384 C C . LEU A 1 178 ? -2.999 13.364 12.540 1.00 84.06 178 LEU A C 1
ATOM 1386 O O . LEU A 1 178 ? -4.174 13.727 12.550 1.00 84.06 178 LEU A O 1
ATOM 1390 N N . GLU A 1 179 ? -1.993 14.194 12.831 1.00 82.31 179 GLU A N 1
ATOM 1391 C CA . GLU A 1 179 ? -2.183 15.596 13.232 1.00 82.31 179 GLU A CA 1
ATOM 1392 C C . GLU A 1 179 ? -2.859 16.417 12.125 1.00 82.31 179 GLU A C 1
ATOM 1394 O O . GLU A 1 179 ? -3.778 17.195 12.387 1.00 82.31 179 GLU A O 1
ATOM 1399 N N . SER A 1 180 ? -2.458 16.215 10.867 1.00 75.12 180 SER A N 1
ATOM 1400 C CA . SER A 1 180 ? -3.072 16.886 9.716 1.00 75.12 180 SER A CA 1
ATOM 1401 C C . SER A 1 180 ? -4.526 16.459 9.524 1.00 75.12 180 SER A C 1
ATOM 1403 O O . SER A 1 180 ? -5.378 17.293 9.213 1.00 75.12 180 SER A O 1
ATOM 1405 N N . GLY A 1 181 ? -4.834 15.177 9.742 1.00 68.25 181 GLY A N 1
ATOM 1406 C CA . GLY A 1 181 ? -6.195 14.651 9.700 1.00 68.25 181 GLY A CA 1
ATOM 1407 C C . GLY A 1 181 ? -7.089 15.258 10.782 1.00 68.25 181 GLY A C 1
ATOM 1408 O O . GLY A 1 181 ? -8.216 15.663 10.491 1.00 68.25 181 GLY A O 1
ATOM 1409 N N . GLU A 1 182 ? -6.590 15.380 12.011 1.00 62.12 182 GLU A N 1
ATOM 1410 C CA . GLU A 1 182 ? -7.303 16.027 13.120 1.00 62.12 182 GLU A CA 1
ATOM 1411 C C . GLU A 1 182 ? -7.493 17.528 12.884 1.00 62.12 182 GLU A C 1
ATOM 1413 O O . GLU A 1 182 ? -8.610 18.038 12.994 1.00 62.12 182 GLU A O 1
ATOM 1418 N N . ALA A 1 183 ? -6.441 18.234 12.465 1.00 60.97 183 ALA A N 1
ATOM 1419 C CA . ALA A 1 183 ? -6.509 19.653 12.131 1.00 60.97 183 ALA A CA 1
ATOM 1420 C C . ALA A 1 183 ? -7.481 19.926 10.970 1.00 60.97 183 ALA A C 1
ATOM 1422 O O . ALA A 1 183 ? -8.219 20.916 10.983 1.00 60.97 183 ALA A O 1
ATOM 1423 N N . PHE A 1 184 ? -7.531 19.036 9.977 1.00 56.53 184 PHE A N 1
ATOM 1424 C CA . PHE A 1 184 ? -8.484 19.117 8.876 1.00 56.53 184 PHE A CA 1
ATOM 1425 C C . PHE A 1 184 ? -9.924 18.836 9.330 1.00 56.53 184 PHE A C 1
ATOM 1427 O O . PHE A 1 184 ? -10.835 19.569 8.937 1.00 56.53 184 PHE A O 1
ATOM 1434 N N . LYS A 1 185 ? -10.147 17.832 10.192 1.00 59.44 185 LYS A N 1
ATOM 1435 C CA . LYS A 1 185 ? -11.462 17.554 10.803 1.00 59.44 185 LYS A CA 1
ATOM 1436 C C . LYS A 1 185 ? -11.964 18.768 11.597 1.00 59.44 185 LYS A C 1
ATOM 1438 O O . LYS A 1 185 ? -13.077 19.225 11.345 1.00 59.44 185 LYS A O 1
ATOM 1443 N N . LEU A 1 186 ? -11.113 19.370 12.432 1.00 59.78 186 LEU A N 1
ATOM 1444 C CA . LEU A 1 186 ? -11.424 20.580 13.207 1.00 59.78 186 LEU A CA 1
ATOM 1445 C C . LEU A 1 186 ? -11.779 21.781 12.318 1.00 59.78 186 LEU A C 1
ATOM 1447 O O . LEU A 1 186 ? -12.747 22.490 12.591 1.00 59.78 186 LEU A O 1
ATOM 1451 N N . ARG A 1 187 ? -11.045 21.997 11.216 1.00 53.25 187 ARG A N 1
ATOM 1452 C CA . ARG A 1 187 ? -11.386 23.038 10.228 1.00 53.25 187 ARG A CA 1
ATOM 1453 C C . ARG A 1 187 ? -12.712 22.755 9.521 1.00 53.25 187 ARG A C 1
ATOM 1455 O O . ARG A 1 187 ? -13.480 23.672 9.261 1.00 53.25 187 ARG A O 1
ATOM 1462 N N . LYS A 1 188 ? -13.014 21.497 9.200 1.00 47.97 188 LYS A N 1
ATOM 1463 C CA . LYS A 1 188 ? -14.276 21.127 8.542 1.00 47.97 188 LYS A CA 1
ATOM 1464 C C . LYS A 1 188 ? -15.484 21.308 9.469 1.00 47.97 188 LYS A C 1
ATOM 1466 O O . LYS A 1 188 ? -16.555 21.695 9.001 1.00 47.97 188 LYS A O 1
ATOM 1471 N N . GLU A 1 189 ? -15.311 21.052 10.762 1.00 54.75 189 GLU A N 1
ATOM 1472 C CA . GLU A 1 189 ? -16.334 21.250 11.793 1.00 54.75 189 GLU A CA 1
ATOM 1473 C C . GLU A 1 189 ? -16.549 22.726 12.141 1.00 54.75 189 GLU A C 1
ATOM 1475 O O . GLU A 1 189 ? -17.687 23.125 12.369 1.00 54.75 189 GLU A O 1
ATOM 1480 N N . SER A 1 190 ? -15.506 23.564 12.109 1.00 58.06 190 SER A N 1
ATOM 1481 C CA . SER A 1 190 ? -15.656 25.011 12.326 1.00 58.06 190 SER A CA 1
ATOM 1482 C C . SER A 1 190 ? -16.348 25.733 11.162 1.00 58.06 190 SER A C 1
ATOM 1484 O O . SER A 1 190 ? -16.972 26.771 11.368 1.00 58.06 190 SER A O 1
ATOM 1486 N N . ILE A 1 191 ? -16.283 25.172 9.949 1.00 56.59 191 ILE A N 1
ATOM 1487 C CA . ILE A 1 191 ? -16.906 25.729 8.736 1.00 56.59 191 ILE A CA 1
ATOM 1488 C C . ILE A 1 191 ? -18.372 25.282 8.572 1.00 56.59 191 ILE A C 1
ATOM 1490 O O . ILE A 1 191 ? -19.148 25.956 7.895 1.00 56.59 191 ILE A O 1
ATOM 1494 N N . ARG A 1 192 ? -18.797 24.171 9.190 1.00 50.16 192 ARG A N 1
ATOM 1495 C CA . ARG A 1 192 ? -20.203 23.736 9.175 1.00 50.16 192 ARG A CA 1
ATOM 1496 C C . ARG A 1 192 ? -20.908 24.217 10.450 1.00 50.16 192 ARG A C 1
ATOM 1498 O O . ARG A 1 192 ? -20.736 23.579 11.486 1.00 50.16 192 ARG A O 1
ATOM 1505 N N . PRO A 1 193 ? -21.724 25.290 10.415 1.00 45.19 193 PRO A N 1
ATOM 1506 C CA . PRO A 1 193 ? -22.507 25.664 11.584 1.00 45.19 193 PRO A CA 1
ATOM 1507 C C . PRO A 1 193 ? -23.443 24.507 11.951 1.00 45.19 193 PRO A C 1
ATOM 1509 O O . PRO A 1 193 ? -24.122 23.946 11.085 1.00 45.19 193 PRO A O 1
ATOM 1512 N N . LYS A 1 194 ? -23.439 24.131 13.235 1.00 52.00 194 LYS A N 1
ATOM 1513 C CA . LYS A 1 194 ? -24.362 23.139 13.796 1.00 52.00 194 LYS A CA 1
ATOM 1514 C C . LYS A 1 194 ? -25.796 23.602 13.506 1.00 52.00 194 LYS A C 1
ATOM 1516 O O . LYS A 1 194 ? -26.161 24.706 13.905 1.00 52.00 194 LYS A O 1
ATOM 1521 N N . LYS A 1 195 ? -26.555 22.787 12.769 1.00 42.62 195 LYS A N 1
ATOM 1522 C CA . LYS A 1 195 ? -28.016 22.910 12.685 1.00 42.62 195 LYS A CA 1
ATOM 1523 C C . LYS A 1 195 ? -28.647 22.391 13.966 1.00 42.62 195 LYS A C 1
ATOM 1525 O O . LYS A 1 195 ? -28.104 21.398 14.501 1.00 42.62 195 LYS A O 1
#

pLDDT: mean 78.41, std 18.42, range [34.34, 98.12]

Foldseek 3Di:
DDPVVVVVVVVVVVVVVCVVVVHPDPVVDDDDPVNVVVCCLQKWKWKKFFDDPDPPDFPWDWDAFPLRWTWTCSPGMIMTTNPPLVPHADPPPPPPDDDDDDDADDRHPPSHHPLSSLLRVLLVVLVVCVVSVGQEMETPDIDPSSLLSNCLNCVVVNRHYHPDDDDPVSVVVSVVVVVVVVVVVVVVVVPDPDD